Protein AF-A0A6J1WJ95-F1 (afdb_monomer_lite)

Radius of gyration: 49.56 Å; chains: 1; bounding box: 82×60×140 Å

Foldseek 3Di:
DVPDPDDDDPCVQVVVVVVVLQVQLLVVQQVVLVVVLVVVVPDDDPDDSPQRHPVNDDPVDPVVVVSSQVSLQPDWDQTPQGIWHDDRPDTFHKDWDWDQDPNDTFTAWIDGDNDTDDDPRHDHDDDDVDDDDPDDDDDDDDDAPDVVVLVVLLVVLVVQLVVLVVVLVVLVVCVVDPVSVVQPSVLSNLLSQLSNLQSVLSNLVNDDPVNDDPPDDPVVSVVSSVVSNVSSVCSNVVSVVVSVVVVVVVVVVVCVVPPDDPDPPVPVVVVVVVVVVPPPPDDDDD

Sequence (286 aa):
MESAGVPVSPYAPQTYDAVWAIALALSKAENLWRNLAMTDNNGTSHKRGWKLGLGHFDYDRKDMAEEFLNQLANLSFLGVSGPVSFNGADRIGTSAFYQIQGGRPKTVALYTHGRELRCKDCARPQWAGGIPAARRVLVLRVDSVWAPARLAVATLAAAGVALALAFLVFNLHYSKRRSIKLSSPRLNNMTLIGCVLVYTAVALLGVDNATLPSFVPFSAMCTGRVYILSAGFSLAFGSMFAKTYRVHRIFIRYVFTINVPCTVINLEAILSVLFIRRLPLERQFK

Secondary structure (DSSP, 8-state):
--SS-PPPPTTHHHHHHHHHHHHHHHHHHHHHHHHHHHHGGGS--TTSGGG-SGGG--TT-HHHHHHHHHHHHT-EEEETTEEEEEETTEE--EEEEEEEETTEEEEEEEEETTEEE--TTPPPP--TTSSPPSS------PPPPPHHHHHHHHHHHHHHHHHHHHHHHHHHHTTTSHHHHHT-HHHHHHHHHHHHHHHHHHHHHT--TTTS-TTS-HHHHHHHHHHHHHHHHHHHHHHHHHHHHHHHHHHHHHHTTS-----STHHHHHHHHHHHTT--------

Structure (mmCIF, N/CA/C/O backbone):
data_AF-A0A6J1WJ95-F1
#
_entry.id   AF-A0A6J1WJ95-F1
#
loop_
_atom_site.group_PDB
_atom_site.id
_atom_site.type_symbol
_atom_site.label_atom_id
_atom_site.label_alt_id
_atom_site.label_comp_id
_atom_site.label_asym_id
_atom_site.label_entity_id
_atom_site.label_seq_id
_atom_site.pdbx_PDB_ins_code
_atom_site.Cartn_x
_atom_site.Cartn_y
_atom_site.Cartn_z
_atom_site.occupancy
_atom_site.B_iso_or_equiv
_atom_site.auth_seq_id
_atom_site.auth_comp_id
_atom_site.auth_asym_id
_atom_site.auth_atom_id
_atom_site.pdbx_PDB_model_num
ATOM 1 N N . MET A 1 1 ? 24.976 -22.151 -48.210 1.00 49.59 1 MET A N 1
ATOM 2 C CA . MET A 1 1 ? 26.230 -22.149 -47.421 1.00 49.59 1 MET A CA 1
ATOM 3 C C . MET A 1 1 ? 26.268 -23.286 -46.383 1.00 49.59 1 MET A C 1
ATOM 5 O O . MET A 1 1 ? 27.003 -23.180 -45.418 1.00 49.59 1 MET A O 1
ATOM 9 N N . GLU A 1 2 ? 25.554 -24.403 -46.591 1.00 48.59 2 GLU A N 1
ATOM 10 C CA . GLU A 1 2 ? 25.614 -25.598 -45.715 1.00 48.59 2 GLU A CA 1
ATOM 11 C C . GLU A 1 2 ? 26.564 -26.696 -46.235 1.00 48.59 2 GLU A C 1
ATOM 13 O O . GLU A 1 2 ? 26.665 -27.761 -45.640 1.00 48.59 2 GLU A O 1
ATOM 18 N N . SER A 1 3 ? 27.279 -26.470 -47.344 1.00 51.97 3 SER A N 1
ATOM 19 C CA . SER A 1 3 ? 28.059 -27.522 -48.017 1.00 51.97 3 SER A CA 1
ATOM 20 C C . SER A 1 3 ? 29.517 -27.649 -47.561 1.00 51.97 3 SER A C 1
ATOM 22 O O . SER A 1 3 ? 30.279 -28.390 -48.174 1.00 51.97 3 SER A O 1
ATOM 24 N N . ALA A 1 4 ? 29.935 -26.942 -46.513 1.00 59.56 4 ALA A N 1
ATOM 25 C CA . ALA A 1 4 ? 31.254 -27.102 -45.911 1.00 59.56 4 ALA A CA 1
ATOM 26 C C . ALA A 1 4 ? 31.059 -27.154 -44.396 1.00 59.56 4 ALA A C 1
ATOM 28 O O . ALA A 1 4 ? 30.493 -26.220 -43.840 1.00 59.56 4 ALA A O 1
ATOM 29 N N . GLY A 1 5 ? 31.477 -28.243 -43.746 1.00 68.88 5 GLY A N 1
ATOM 30 C CA . GLY A 1 5 ? 31.251 -28.547 -42.322 1.00 68.88 5 GLY A CA 1
ATOM 31 C C . GLY A 1 5 ? 31.949 -27.620 -41.317 1.00 68.88 5 GLY A C 1
ATOM 32 O O . GLY A 1 5 ? 32.433 -28.083 -40.289 1.00 68.88 5 GLY A O 1
ATOM 33 N N . VAL A 1 6 ? 32.033 -26.324 -41.611 1.00 76.62 6 VAL A N 1
ATOM 34 C CA . VAL A 1 6 ? 32.540 -25.289 -40.714 1.00 76.62 6 VAL A CA 1
ATOM 35 C C . VAL A 1 6 ? 31.359 -24.730 -39.912 1.00 76.62 6 VAL A C 1
ATOM 37 O O . VAL A 1 6 ? 30.368 -24.309 -40.513 1.00 76.62 6 VAL A O 1
ATOM 40 N N . PRO A 1 7 ? 31.431 -24.701 -38.569 1.00 79.19 7 PRO A N 1
ATOM 41 C CA . PRO A 1 7 ? 30.375 -24.117 -37.755 1.00 79.19 7 PRO A CA 1
ATOM 42 C C . PRO A 1 7 ? 30.241 -22.620 -38.063 1.00 79.19 7 PRO A C 1
ATOM 44 O O . PRO A 1 7 ? 31.200 -21.855 -37.947 1.00 79.19 7 PRO A O 1
ATOM 47 N N . VAL A 1 8 ? 29.040 -22.194 -38.456 1.00 82.69 8 VAL A N 1
ATOM 48 C CA . VAL A 1 8 ? 28.749 -20.782 -38.726 1.00 82.69 8 VAL A CA 1
ATOM 49 C C . VAL A 1 8 ? 28.580 -20.047 -37.399 1.00 82.69 8 VAL A C 1
ATOM 51 O O . VAL A 1 8 ? 27.723 -20.389 -36.586 1.00 82.69 8 VAL A O 1
ATOM 54 N N . SER A 1 9 ? 29.402 -19.020 -37.182 1.00 89.25 9 SER A N 1
ATOM 55 C CA . SER A 1 9 ? 29.287 -18.150 -36.010 1.00 89.25 9 SER A CA 1
ATOM 56 C C . SER A 1 9 ? 27.978 -17.349 -36.058 1.00 89.25 9 SER A C 1
ATOM 58 O O . SER A 1 9 ? 27.653 -16.794 -37.112 1.00 89.25 9 SER A O 1
ATOM 60 N N . PRO A 1 10 ? 27.264 -17.181 -34.928 1.00 86.94 10 PRO A N 1
ATOM 61 C CA . PRO A 1 10 ? 26.082 -16.317 -34.860 1.00 86.94 10 PRO A CA 1
ATOM 62 C C . PRO A 1 10 ? 26.395 -14.840 -35.160 1.00 86.94 10 PRO A C 1
ATOM 64 O O . PRO A 1 10 ? 25.475 -14.060 -35.390 1.00 86.94 10 PRO A O 1
ATOM 67 N N . TYR A 1 11 ? 27.680 -14.464 -35.167 1.00 89.69 11 TYR A N 1
ATOM 68 C CA . TYR A 1 11 ? 28.160 -13.117 -35.474 1.00 89.69 11 TYR A CA 1
ATOM 69 C C . TYR A 1 11 ? 28.544 -12.911 -36.948 1.00 89.69 11 TYR A C 1
ATOM 71 O O . TYR A 1 11 ? 28.888 -11.797 -37.340 1.00 89.69 11 TYR A O 1
ATOM 79 N N . ALA A 1 12 ? 28.503 -13.963 -37.775 1.00 92.69 12 ALA A N 1
ATOM 80 C CA . ALA A 1 12 ? 28.916 -13.879 -39.175 1.00 92.69 12 ALA A CA 1
ATOM 81 C C . ALA A 1 12 ? 28.136 -12.815 -39.984 1.00 92.69 12 ALA A C 1
ATOM 83 O O . ALA A 1 12 ? 28.780 -12.050 -40.707 1.00 92.69 12 ALA A O 1
ATOM 84 N N . PRO A 1 13 ? 26.799 -12.675 -39.841 1.00 91.94 13 PRO A N 1
ATOM 85 C CA . PRO A 1 13 ? 26.049 -11.610 -40.513 1.00 91.94 13 PRO A CA 1
ATOM 86 C C . PRO A 1 13 ? 26.502 -10.199 -40.113 1.00 91.94 13 PRO A C 1
ATOM 88 O O . PRO A 1 13 ? 26.587 -9.309 -40.952 1.00 91.94 13 PRO A O 1
ATOM 91 N N . GLN A 1 14 ? 26.830 -9.988 -38.839 1.00 91.88 14 GLN A N 1
ATOM 92 C CA . GLN A 1 14 ? 27.271 -8.698 -38.313 1.00 91.88 14 GLN A CA 1
ATOM 93 C C . GLN A 1 14 ? 28.666 -8.345 -38.830 1.00 91.88 14 GLN A C 1
ATOM 95 O O . GLN A 1 14 ? 28.906 -7.192 -39.176 1.00 91.88 14 GLN A O 1
ATOM 100 N N . THR A 1 15 ? 29.570 -9.324 -38.922 1.00 93.56 15 THR A N 1
ATOM 101 C CA . THR A 1 15 ? 30.897 -9.126 -39.519 1.00 93.56 15 THR A CA 1
ATOM 102 C C . THR A 1 15 ? 30.793 -8.788 -41.004 1.00 93.56 15 THR A C 1
ATOM 104 O O . THR A 1 15 ? 31.472 -7.877 -41.470 1.00 93.56 15 THR A O 1
ATOM 107 N N . TYR A 1 16 ? 29.914 -9.475 -41.738 1.00 94.62 16 TYR A N 1
ATOM 108 C CA . TYR A 1 16 ? 29.662 -9.179 -43.147 1.00 94.62 16 TYR A CA 1
ATOM 109 C C . TYR A 1 16 ? 29.148 -7.745 -43.335 1.00 94.62 16 TYR A C 1
ATOM 111 O O . TYR A 1 16 ? 29.692 -6.982 -44.134 1.00 94.62 16 TYR A O 1
ATOM 119 N N . ASP A 1 17 ? 28.160 -7.346 -42.534 1.00 95.38 17 ASP A N 1
ATOM 120 C CA . ASP A 1 17 ? 27.602 -5.996 -42.575 1.00 95.38 17 ASP A CA 1
ATOM 121 C C . ASP A 1 17 ? 28.618 -4.927 -42.145 1.00 95.38 17 ASP A C 1
ATOM 123 O O . ASP A 1 17 ? 28.581 -3.814 -42.661 1.00 95.38 17 ASP A O 1
ATOM 127 N N . ALA A 1 18 ? 29.558 -5.245 -41.248 1.00 94.81 18 ALA A N 1
ATOM 128 C CA . ALA A 1 18 ? 30.620 -4.322 -40.850 1.00 94.81 18 ALA A CA 1
ATOM 129 C C . ALA A 1 18 ? 31.567 -3.995 -42.016 1.00 94.81 18 ALA A C 1
ATOM 131 O O . ALA A 1 18 ? 31.896 -2.829 -42.232 1.00 94.81 18 ALA A O 1
ATOM 132 N N . VAL A 1 19 ? 31.955 -4.997 -42.813 1.00 96.75 19 VAL A N 1
ATOM 133 C CA . VAL A 1 19 ? 32.780 -4.779 -44.014 1.00 96.75 19 VAL A CA 1
ATOM 134 C C . VAL A 1 19 ? 32.031 -3.918 -45.033 1.00 96.75 19 VAL A C 1
ATOM 136 O O . VAL A 1 19 ? 32.604 -2.983 -45.594 1.00 96.75 19 VAL A O 1
ATOM 139 N N . TRP A 1 20 ? 30.733 -4.170 -45.222 1.00 96.25 20 TRP A N 1
ATOM 140 C CA . TRP A 1 20 ? 29.885 -3.334 -46.074 1.00 96.25 20 TRP A CA 1
ATOM 141 C C . TRP A 1 20 ? 29.743 -1.906 -45.556 1.00 96.25 20 TRP A C 1
ATOM 143 O O . TRP A 1 20 ? 29.795 -0.967 -46.349 1.00 96.25 20 TRP A O 1
ATOM 153 N N . ALA A 1 21 ? 29.617 -1.718 -44.243 1.00 96.06 21 ALA A N 1
ATOM 154 C CA . ALA A 1 21 ? 29.543 -0.393 -43.646 1.00 96.06 21 ALA A CA 1
ATOM 155 C C . ALA A 1 21 ? 30.820 0.416 -43.915 1.00 96.06 21 ALA A C 1
ATOM 157 O O . ALA A 1 21 ? 30.734 1.572 -44.330 1.00 96.06 21 ALA A O 1
ATOM 158 N N . ILE A 1 22 ? 31.990 -0.215 -43.761 1.00 95.75 22 ILE A N 1
ATOM 159 C CA . ILE A 1 22 ? 33.288 0.390 -44.088 1.00 95.75 22 ILE A CA 1
ATOM 160 C C . ILE A 1 22 ? 33.336 0.767 -45.572 1.00 95.75 22 ILE A C 1
ATOM 162 O O . ILE A 1 22 ? 33.635 1.911 -45.907 1.00 95.75 22 ILE A O 1
ATOM 166 N N . ALA A 1 23 ? 32.994 -0.164 -46.467 1.00 97.00 23 ALA A N 1
ATOM 167 C CA . ALA A 1 23 ? 33.038 0.075 -47.908 1.00 97.00 23 ALA A CA 1
ATOM 168 C C . ALA A 1 23 ? 32.119 1.232 -48.341 1.00 97.00 23 ALA A C 1
ATOM 170 O O . ALA A 1 23 ? 32.528 2.099 -49.116 1.00 97.00 23 ALA A O 1
ATOM 171 N N . LEU A 1 24 ? 30.893 1.281 -47.811 1.00 96.62 24 LEU A N 1
ATOM 172 C CA . LEU A 1 24 ? 29.930 2.338 -48.113 1.00 96.62 24 LEU A CA 1
ATOM 173 C C . LEU A 1 24 ? 30.369 3.696 -47.554 1.00 96.62 24 LEU A C 1
ATOM 175 O O . LEU A 1 24 ? 30.233 4.703 -48.248 1.00 96.62 24 LEU A O 1
ATOM 179 N N . ALA A 1 25 ? 30.910 3.738 -46.334 1.00 95.62 25 ALA A N 1
ATOM 180 C CA . ALA A 1 25 ? 31.408 4.976 -45.737 1.00 95.62 25 ALA A CA 1
ATOM 181 C C . ALA A 1 25 ? 32.595 5.548 -46.527 1.00 95.62 25 ALA A C 1
ATOM 183 O O . ALA A 1 25 ? 32.590 6.729 -46.874 1.00 95.62 25 ALA A O 1
ATOM 184 N N . LEU A 1 26 ? 33.566 4.701 -46.888 1.00 94.62 26 LEU A N 1
ATOM 185 C CA . LEU A 1 26 ? 34.719 5.102 -47.698 1.00 94.62 26 LEU A CA 1
ATOM 186 C C . LEU A 1 26 ? 34.305 5.566 -49.098 1.00 94.62 26 LEU A C 1
ATOM 188 O O . LEU A 1 26 ? 34.794 6.585 -49.579 1.00 94.62 26 LEU A O 1
ATOM 192 N N . SER A 1 27 ? 33.367 4.862 -49.739 1.00 95.00 27 SER A N 1
ATOM 193 C CA . SER A 1 27 ? 32.848 5.251 -51.054 1.00 95.00 27 SER A CA 1
ATOM 194 C C . SER A 1 27 ? 32.159 6.619 -51.020 1.00 95.00 27 SER A C 1
ATOM 196 O O . SER A 1 27 ? 32.365 7.436 -51.919 1.00 95.00 27 SER A O 1
ATOM 198 N N . LYS A 1 28 ? 31.374 6.906 -49.973 1.00 94.19 28 LYS A N 1
ATOM 199 C CA . LYS A 1 28 ? 30.735 8.217 -49.805 1.00 94.19 28 LYS A CA 1
ATOM 200 C C . LYS A 1 28 ? 31.749 9.332 -49.550 1.00 94.19 28 LYS A C 1
ATOM 202 O O . LYS A 1 28 ? 31.621 10.387 -50.168 1.00 94.19 28 LYS A O 1
ATOM 207 N N . ALA A 1 29 ? 32.757 9.090 -48.709 1.00 92.25 29 ALA A N 1
ATOM 208 C CA . ALA A 1 29 ? 33.827 10.054 -48.447 1.00 92.25 29 ALA A CA 1
ATOM 209 C C . ALA A 1 29 ? 34.613 10.395 -49.728 1.00 92.25 29 ALA A C 1
ATOM 211 O O . ALA A 1 29 ? 34.791 11.566 -50.055 1.00 92.25 29 ALA A O 1
ATOM 212 N N . GLU A 1 30 ? 35.003 9.383 -50.510 1.00 90.69 30 GLU A N 1
ATOM 213 C CA . GLU A 1 30 ? 35.699 9.572 -51.790 1.00 90.69 30 GLU A CA 1
ATOM 214 C C . GLU A 1 30 ? 34.863 10.390 -52.782 1.00 90.69 30 GLU A C 1
ATOM 216 O O . GLU A 1 30 ? 35.366 11.322 -53.408 1.00 90.69 30 GLU A O 1
ATOM 221 N N . ASN A 1 31 ? 33.572 10.075 -52.911 1.00 89.88 31 ASN A N 1
ATOM 222 C CA . ASN A 1 31 ? 32.671 10.812 -53.795 1.00 89.88 31 ASN A CA 1
ATOM 223 C C . ASN A 1 31 ? 32.504 12.272 -53.352 1.00 89.88 31 ASN A C 1
ATOM 225 O O . ASN A 1 31 ? 32.490 13.169 -54.197 1.00 89.88 31 ASN A O 1
ATOM 229 N N . LEU A 1 32 ? 32.417 12.528 -52.043 1.00 89.19 32 LEU A N 1
ATOM 230 C CA . LEU A 1 32 ? 32.361 13.884 -51.501 1.00 89.19 32 LEU A CA 1
ATOM 231 C C . LEU A 1 32 ? 33.626 14.673 -51.859 1.00 89.19 32 LEU A C 1
ATOM 233 O O . LEU A 1 32 ? 33.535 15.782 -52.382 1.00 89.19 32 LEU A O 1
ATOM 237 N N . TRP A 1 33 ? 34.802 14.090 -51.631 1.00 87.25 33 TRP A N 1
ATOM 238 C CA . TRP A 1 33 ? 36.085 14.714 -51.946 1.00 87.25 33 TRP A CA 1
ATOM 239 C C . TRP A 1 33 ? 36.267 14.986 -53.439 1.00 87.25 33 TRP A C 1
ATOM 241 O O . TRP A 1 33 ? 36.718 16.071 -53.807 1.00 87.25 33 TRP A O 1
ATOM 251 N N . ARG A 1 34 ? 35.843 14.058 -54.304 1.00 83.62 34 ARG A N 1
ATOM 252 C CA . ARG A 1 34 ? 35.838 14.258 -55.762 1.00 83.62 34 ARG A CA 1
ATOM 253 C C . ARG A 1 34 ? 34.948 15.422 -56.184 1.00 83.62 34 ARG A C 1
ATOM 255 O O . ARG A 1 34 ? 35.352 16.222 -57.024 1.00 83.62 34 ARG A O 1
ATOM 262 N N . ASN A 1 35 ? 33.765 15.544 -55.588 1.00 82.31 35 ASN A N 1
ATOM 263 C CA . ASN A 1 35 ? 32.847 16.642 -55.887 1.00 82.31 35 ASN A CA 1
ATOM 264 C C . ASN A 1 35 ? 33.411 17.994 -55.426 1.00 82.31 35 ASN A C 1
ATOM 266 O O . ASN A 1 35 ? 33.349 18.964 -56.179 1.00 82.31 35 ASN A O 1
ATOM 270 N N . LEU A 1 36 ? 34.022 18.044 -54.237 1.00 78.62 36 LEU A N 1
ATOM 271 C CA . LEU A 1 36 ? 34.684 19.248 -53.720 1.00 78.62 36 LEU A CA 1
ATOM 272 C C . LEU A 1 36 ? 35.865 19.681 -54.601 1.00 78.62 36 LEU A C 1
ATOM 274 O O . LEU A 1 36 ? 36.026 20.871 -54.875 1.00 78.62 36 LEU A O 1
ATOM 278 N N . ALA A 1 37 ? 36.650 18.722 -55.099 1.00 70.19 37 ALA A N 1
ATOM 279 C CA . ALA A 1 37 ? 37.740 18.989 -56.033 1.00 70.19 37 ALA A CA 1
ATOM 280 C C . ALA A 1 37 ? 37.243 19.563 -57.374 1.00 70.19 37 ALA A C 1
ATOM 282 O O . ALA A 1 37 ? 37.927 20.388 -57.975 1.00 70.19 37 ALA A O 1
ATOM 283 N N . MET A 1 38 ? 36.045 19.181 -57.837 1.00 63.41 38 MET A N 1
ATOM 284 C CA . MET A 1 38 ? 35.455 19.737 -59.061 1.00 63.41 38 MET A CA 1
ATOM 285 C C . MET A 1 38 ? 34.944 21.176 -58.891 1.00 63.41 38 MET A C 1
ATOM 287 O O . MET A 1 38 ? 35.033 21.963 -59.833 1.00 63.41 38 MET A O 1
ATOM 291 N N . THR A 1 39 ? 34.443 21.552 -57.711 1.00 61.62 39 THR A N 1
ATOM 292 C CA . THR A 1 39 ? 33.934 22.912 -57.441 1.00 61.62 39 THR A CA 1
ATOM 293 C C . THR A 1 39 ? 35.024 23.976 -57.259 1.00 61.62 39 THR A C 1
ATOM 295 O O . THR A 1 39 ? 34.763 25.153 -57.497 1.00 61.62 39 THR A O 1
ATOM 298 N N . ASP A 1 40 ? 36.248 23.580 -56.894 1.00 58.22 40 ASP A N 1
ATOM 299 C CA . ASP A 1 40 ? 37.392 24.484 -56.644 1.00 58.22 40 ASP A CA 1
ATOM 300 C C . ASP A 1 40 ? 38.016 25.048 -57.947 1.00 58.22 40 ASP A C 1
ATOM 302 O O . ASP A 1 40 ? 38.811 25.985 -57.930 1.00 58.22 40 ASP A O 1
ATOM 306 N N . ASN A 1 41 ? 37.620 24.523 -59.115 1.00 54.66 41 ASN A N 1
ATOM 307 C CA . ASN A 1 41 ? 38.153 24.935 -60.421 1.00 54.66 41 ASN A CA 1
ATOM 308 C C . ASN A 1 41 ? 37.615 26.283 -60.947 1.00 54.66 41 ASN A C 1
ATOM 310 O O . ASN A 1 41 ? 38.133 26.780 -61.945 1.00 54.66 41 ASN A O 1
ATOM 314 N N . ASN A 1 42 ? 36.608 26.892 -60.304 1.00 55.19 42 ASN A N 1
ATOM 315 C CA . ASN A 1 42 ? 35.943 28.106 -60.807 1.00 55.19 42 ASN A CA 1
ATOM 316 C C . ASN A 1 42 ? 36.356 29.427 -60.126 1.00 55.19 42 ASN A C 1
ATOM 318 O O . ASN A 1 42 ? 35.774 30.468 -60.428 1.00 55.19 42 ASN A O 1
ATOM 322 N N . GLY A 1 43 ? 37.363 29.446 -59.247 1.00 50.50 43 GLY A N 1
ATOM 323 C CA . GLY A 1 43 ? 37.800 30.710 -58.648 1.00 50.50 43 GLY A CA 1
ATOM 324 C C . GLY A 1 43 ? 38.972 30.598 -57.682 1.00 50.50 43 GLY A C 1
ATOM 325 O O . GLY A 1 43 ? 38.794 30.280 -56.516 1.00 50.50 43 GLY A O 1
ATOM 326 N N . THR A 1 44 ? 40.164 30.941 -58.176 1.00 52.84 44 THR A N 1
ATOM 327 C CA . THR A 1 44 ? 41.283 31.538 -57.421 1.00 52.84 44 THR A CA 1
ATOM 328 C C . THR A 1 44 ? 41.527 31.027 -55.990 1.00 52.84 44 THR A C 1
ATOM 330 O O . THR A 1 44 ? 41.264 31.740 -55.024 1.00 52.84 44 THR A O 1
ATOM 333 N N . SER A 1 45 ? 42.159 29.860 -55.839 1.00 46.19 45 SER A N 1
ATOM 334 C CA . SER A 1 45 ? 43.221 29.653 -54.837 1.00 46.19 45 SER A CA 1
ATOM 335 C C . SER A 1 45 ? 43.924 28.312 -55.029 1.00 46.19 45 SER A C 1
ATOM 337 O O . SER A 1 45 ? 43.448 27.247 -54.650 1.00 46.19 45 SER A O 1
ATOM 339 N N . HIS A 1 46 ? 45.133 28.391 -55.578 1.00 49.28 46 HIS A N 1
ATOM 340 C CA . HIS A 1 46 ? 46.137 27.341 -55.512 1.00 49.28 46 HIS A CA 1
ATOM 341 C C . HIS A 1 46 ? 46.268 26.787 -54.075 1.00 49.28 46 HIS A C 1
ATOM 343 O O . HIS A 1 46 ? 46.570 27.530 -53.145 1.00 49.28 46 HIS A O 1
ATOM 349 N N . LYS A 1 47 ? 46.174 25.455 -53.956 1.00 46.03 47 LYS A N 1
ATOM 350 C CA . LYS A 1 47 ? 46.656 24.589 -52.859 1.00 46.03 47 LYS A CA 1
ATOM 351 C C . LYS A 1 47 ? 45.666 24.019 -51.813 1.00 46.03 47 LYS A C 1
ATOM 353 O O . LYS A 1 47 ? 46.128 23.680 -50.725 1.00 46.03 47 LYS A O 1
ATOM 358 N N . ARG A 1 48 ? 44.386 23.752 -52.113 1.00 50.00 48 ARG A N 1
ATOM 359 C CA . ARG A 1 48 ? 43.572 22.834 -51.263 1.00 50.00 48 ARG A CA 1
ATOM 360 C C . ARG A 1 48 ? 43.035 21.577 -51.955 1.00 50.00 48 ARG A C 1
ATOM 362 O O . ARG A 1 48 ? 43.067 20.530 -51.323 1.00 50.00 48 ARG A O 1
ATOM 369 N N . GLY A 1 49 ? 42.681 21.608 -53.240 1.00 48.56 49 GLY A N 1
ATOM 370 C CA . GLY A 1 49 ? 42.052 20.459 -53.925 1.00 48.56 49 GLY A CA 1
ATOM 371 C C . GLY A 1 49 ? 42.897 19.193 -54.190 1.00 48.56 49 GLY A C 1
ATOM 372 O O . GLY A 1 49 ? 42.355 18.186 -54.622 1.00 48.56 49 GLY A O 1
ATOM 373 N N . TRP A 1 50 ? 44.207 19.190 -53.929 1.00 50.78 50 TRP A N 1
ATOM 374 C CA . TRP A 1 50 ? 45.152 18.133 -54.354 1.00 50.78 50 TRP A CA 1
ATOM 375 C C . TRP A 1 50 ? 45.510 17.121 -53.251 1.00 50.78 50 TRP A C 1
ATOM 377 O O . TRP A 1 50 ? 46.376 16.275 -53.449 1.00 50.78 50 TRP A O 1
ATOM 387 N N . LYS A 1 51 ? 44.860 17.195 -52.081 1.00 60.69 51 LYS A N 1
ATOM 388 C CA . LYS A 1 51 ? 45.056 16.246 -50.965 1.00 60.69 51 LYS A CA 1
ATOM 389 C C . LYS A 1 51 ? 43.750 15.644 -50.428 1.00 60.69 51 LYS A C 1
ATOM 391 O O . LYS A 1 51 ? 43.719 15.133 -49.310 1.00 60.69 51 LYS A O 1
ATOM 396 N N . LEU A 1 52 ? 42.663 15.698 -51.196 1.00 68.31 52 LEU A N 1
ATOM 397 C CA . LEU A 1 52 ? 41.397 15.065 -50.824 1.00 68.31 52 LEU A CA 1
ATOM 398 C C . LEU A 1 52 ? 41.183 13.822 -51.695 1.00 68.31 52 LEU A C 1
ATOM 400 O O . LEU A 1 52 ? 41.124 13.921 -52.915 1.00 68.31 52 LEU A O 1
ATOM 404 N N . GLY A 1 53 ? 41.143 12.652 -51.061 1.00 77.56 53 GLY A N 1
ATOM 405 C CA . GLY A 1 53 ? 41.072 11.346 -51.718 1.00 77.56 53 GLY A CA 1
ATOM 406 C C . GLY A 1 53 ? 41.740 10.261 -50.874 1.00 77.56 53 GLY A C 1
ATOM 407 O O . GLY A 1 53 ? 42.714 10.540 -50.168 1.00 77.56 53 GLY A O 1
ATOM 408 N N . LEU A 1 54 ? 41.254 9.019 -50.961 1.00 85.44 54 LEU A N 1
ATOM 409 C CA . LEU A 1 54 ? 41.808 7.904 -50.174 1.00 85.44 54 LEU A CA 1
ATOM 410 C C . LEU A 1 54 ? 43.294 7.624 -50.463 1.00 85.44 54 LEU A C 1
ATOM 412 O O . LEU A 1 54 ? 44.002 7.121 -49.595 1.00 85.44 54 LEU A O 1
ATOM 416 N N . GLY A 1 55 ? 43.784 7.959 -51.661 1.00 85.44 55 GLY A N 1
ATOM 417 C CA . GLY A 1 55 ? 45.186 7.753 -52.051 1.00 85.44 55 GLY A CA 1
ATOM 418 C C . GLY A 1 55 ? 46.201 8.612 -51.284 1.00 85.44 55 GLY A C 1
ATOM 419 O O . GLY A 1 55 ? 47.394 8.331 -51.338 1.00 85.44 55 GLY A O 1
ATOM 420 N N . HIS A 1 56 ? 45.746 9.635 -50.554 1.00 84.94 56 HIS A N 1
ATOM 421 C CA . HIS A 1 56 ? 46.585 10.531 -49.748 1.00 84.94 56 HIS A CA 1
ATOM 422 C C . HIS A 1 56 ? 46.336 10.359 -48.241 1.00 84.94 56 HIS A C 1
ATOM 424 O O . HIS A 1 56 ? 46.320 11.339 -47.487 1.00 84.94 56 HIS A O 1
ATOM 430 N N . PHE A 1 57 ? 46.098 9.118 -47.811 1.00 86.94 57 PHE A N 1
ATOM 431 C CA . PHE A 1 57 ? 45.909 8.773 -46.407 1.00 86.94 57 PHE A CA 1
ATOM 432 C C . PHE A 1 57 ? 47.175 9.038 -45.573 1.00 86.94 57 PHE A C 1
ATOM 434 O O . PHE A 1 57 ? 48.283 8.717 -45.996 1.00 86.94 57 PHE A O 1
ATOM 441 N N . ASP A 1 58 ? 46.989 9.602 -44.380 1.00 87.50 58 ASP A N 1
ATOM 442 C CA . ASP A 1 58 ? 48.034 9.898 -43.398 1.00 87.50 58 ASP A CA 1
ATOM 443 C C . ASP A 1 58 ? 47.433 9.759 -41.986 1.00 87.50 58 ASP A C 1
ATOM 445 O O . ASP A 1 58 ? 46.259 10.081 -41.784 1.00 87.50 58 ASP A O 1
ATOM 449 N N . TYR A 1 59 ? 48.209 9.275 -41.014 1.00 89.25 59 TYR A N 1
ATOM 450 C CA . TYR A 1 59 ? 47.745 9.043 -39.641 1.00 89.25 59 TYR A CA 1
ATOM 451 C C . TYR A 1 59 ? 47.550 10.342 -38.846 1.00 89.25 59 TYR A C 1
ATOM 453 O O . TYR A 1 59 ? 46.719 10.378 -37.939 1.00 89.25 59 TYR A O 1
ATOM 461 N N . ASP A 1 60 ? 48.253 11.418 -39.209 1.00 90.31 60 ASP A N 1
ATOM 462 C CA . ASP A 1 60 ? 48.147 12.719 -38.526 1.00 90.31 60 ASP A CA 1
ATOM 463 C C . ASP A 1 60 ? 46.928 13.546 -38.983 1.00 90.31 60 ASP A C 1
ATOM 465 O O . ASP A 1 60 ? 46.597 14.595 -38.417 1.00 90.31 60 ASP A O 1
ATOM 469 N N . ARG A 1 61 ? 46.223 13.070 -40.013 1.00 87.44 61 ARG A N 1
ATOM 470 C CA . ARG A 1 61 ? 45.105 13.766 -40.650 1.00 87.44 61 ARG A CA 1
ATOM 471 C C . ARG A 1 61 ? 43.777 13.541 -39.930 1.00 87.44 61 ARG A C 1
ATOM 473 O O . ARG A 1 61 ? 42.980 12.663 -40.267 1.00 87.44 61 ARG A O 1
ATOM 480 N N . LYS A 1 62 ? 43.512 14.409 -38.951 1.00 90.56 62 LYS A N 1
ATOM 481 C CA . LYS A 1 62 ? 42.235 14.455 -38.214 1.00 90.56 62 LYS A CA 1
ATOM 482 C C . LYS A 1 62 ? 41.036 14.781 -39.106 1.00 90.56 62 LYS A C 1
ATOM 484 O O . LYS A 1 62 ? 39.948 14.282 -38.851 1.00 90.56 62 LYS A O 1
ATOM 489 N N . ASP A 1 63 ? 41.252 15.544 -40.173 1.00 88.19 63 ASP A N 1
ATOM 490 C CA . ASP A 1 63 ? 40.232 15.915 -41.156 1.00 88.19 63 ASP A CA 1
ATOM 491 C C . ASP A 1 63 ? 39.592 14.689 -41.831 1.00 88.19 63 ASP A C 1
ATOM 493 O O . ASP A 1 63 ? 38.372 14.622 -41.957 1.00 88.19 63 ASP A O 1
ATOM 497 N N . MET A 1 64 ? 40.387 13.680 -42.214 1.00 89.50 64 MET A N 1
ATOM 498 C CA . MET A 1 64 ? 39.830 12.440 -42.779 1.00 89.50 64 MET A CA 1
ATOM 499 C C . MET A 1 64 ? 39.097 11.613 -41.738 1.00 89.50 64 MET A C 1
ATOM 501 O O . MET A 1 64 ? 38.061 11.031 -42.044 1.00 89.50 64 MET A O 1
ATOM 505 N N . ALA A 1 65 ? 39.642 11.539 -40.523 1.00 91.38 65 ALA A N 1
ATOM 506 C CA . ALA A 1 65 ? 39.021 10.785 -39.446 1.00 91.38 65 ALA A CA 1
ATOM 507 C C . ALA A 1 65 ? 37.637 11.357 -39.106 1.00 91.38 65 ALA A C 1
ATOM 509 O O . ALA A 1 65 ? 36.672 10.601 -39.008 1.00 91.38 65 ALA A O 1
ATOM 510 N N . GLU A 1 66 ? 37.525 12.683 -38.992 1.00 92.25 66 GLU A N 1
ATOM 511 C CA . GLU A 1 66 ? 36.252 13.378 -38.774 1.00 92.25 66 GLU A CA 1
ATOM 512 C C . GLU A 1 66 ? 35.265 13.127 -39.919 1.00 92.25 66 GLU A C 1
ATOM 514 O O . GLU A 1 66 ? 34.100 12.819 -39.665 1.00 92.25 66 GLU A O 1
ATOM 519 N N . GLU A 1 67 ? 35.728 13.164 -41.170 1.00 91.44 67 GLU A N 1
ATOM 520 C CA . GLU A 1 67 ? 34.870 12.891 -42.323 1.00 91.44 67 GLU A CA 1
ATOM 521 C C . GLU A 1 67 ? 34.374 11.437 -42.347 1.00 91.44 67 GLU A C 1
ATOM 523 O O . GLU A 1 67 ? 33.182 11.192 -42.530 1.00 91.44 67 GLU A O 1
ATOM 528 N N . PHE A 1 68 ? 35.240 10.452 -42.089 1.00 92.56 68 PHE A N 1
ATOM 529 C CA . PHE A 1 68 ? 34.823 9.048 -42.003 1.00 92.56 68 PHE A CA 1
ATOM 530 C C . PHE A 1 68 ? 33.806 8.817 -40.884 1.00 92.56 68 PHE A C 1
ATOM 532 O O . PHE A 1 68 ? 32.827 8.094 -41.086 1.00 92.56 68 PHE A O 1
ATOM 539 N N . LEU A 1 69 ? 34.001 9.452 -39.725 1.00 93.75 69 LEU A N 1
ATOM 540 C CA . LEU A 1 69 ? 33.049 9.392 -38.618 1.00 93.75 69 LEU A CA 1
ATOM 541 C C . LEU A 1 69 ? 31.705 10.021 -39.001 1.00 93.75 69 LEU A C 1
ATOM 543 O O . LEU A 1 69 ? 30.663 9.440 -38.705 1.00 93.75 69 LEU A O 1
ATOM 547 N N . ASN A 1 70 ? 31.710 11.150 -39.710 1.00 94.12 70 ASN A N 1
ATOM 548 C CA . ASN A 1 70 ? 30.493 11.801 -40.195 1.00 94.12 70 ASN A CA 1
ATOM 549 C C . ASN A 1 70 ? 29.740 10.929 -41.221 1.00 94.12 70 ASN A C 1
ATOM 551 O O . ASN A 1 70 ? 28.517 10.774 -41.143 1.00 94.12 70 ASN A O 1
ATOM 555 N N . GLN A 1 71 ? 30.463 10.291 -42.150 1.00 94.94 71 GLN A N 1
ATOM 556 C CA . GLN A 1 71 ? 29.868 9.369 -43.122 1.00 94.94 71 GLN A CA 1
ATOM 557 C C . GLN A 1 71 ? 29.280 8.121 -42.456 1.00 94.94 71 GLN A C 1
ATOM 559 O O . GLN A 1 71 ? 28.202 7.677 -42.855 1.00 94.94 71 GLN A O 1
ATOM 564 N N . LEU A 1 72 ? 29.949 7.575 -41.434 1.00 94.38 72 LEU A N 1
ATOM 565 C CA . LEU A 1 72 ? 29.448 6.448 -40.642 1.00 94.38 72 LEU A CA 1
ATOM 566 C C . LEU A 1 72 ? 28.228 6.830 -39.796 1.00 94.38 72 LEU A C 1
ATOM 568 O O . LEU A 1 72 ? 27.266 6.066 -39.752 1.00 94.38 72 LEU A O 1
ATOM 572 N N . ALA A 1 73 ? 28.228 8.013 -39.175 1.00 94.56 73 ALA A N 1
ATOM 573 C CA . ALA A 1 73 ? 27.108 8.502 -38.372 1.00 94.56 73 ALA A CA 1
ATOM 574 C C . ALA A 1 73 ? 25.821 8.655 -39.202 1.00 94.56 73 ALA A C 1
ATOM 576 O O . ALA A 1 73 ? 24.735 8.320 -38.736 1.00 94.56 73 ALA A O 1
ATOM 577 N N . ASN A 1 74 ? 25.948 9.092 -40.459 1.00 94.12 74 ASN A N 1
ATOM 578 C CA . ASN A 1 74 ? 24.828 9.245 -41.393 1.00 94.12 74 ASN A CA 1
ATOM 579 C C . ASN A 1 74 ? 24.568 7.996 -42.254 1.00 94.12 74 ASN A C 1
ATOM 581 O O . ASN A 1 74 ? 23.772 8.028 -43.203 1.00 94.12 74 ASN A O 1
ATOM 585 N N . LEU A 1 75 ? 25.244 6.881 -41.970 1.00 94.25 75 LEU A N 1
ATOM 586 C CA . LEU A 1 75 ? 25.078 5.655 -42.730 1.00 94.25 75 LEU A CA 1
ATOM 587 C C . LEU A 1 75 ? 23.806 4.918 -42.292 1.00 94.25 75 LEU A C 1
ATOM 589 O O . LEU A 1 75 ? 23.639 4.548 -41.132 1.00 94.25 75 LEU A O 1
ATOM 593 N N . SER A 1 76 ? 22.930 4.645 -43.258 1.00 93.62 76 SER A N 1
ATOM 594 C CA . SER A 1 76 ? 21.817 3.713 -43.097 1.00 93.62 76 SER A CA 1
ATOM 595 C C . SER A 1 76 ? 21.702 2.827 -44.332 1.00 93.62 76 SER A C 1
ATOM 597 O O . SER A 1 76 ? 21.710 3.316 -45.463 1.00 93.62 76 SER A O 1
ATOM 599 N N . PHE A 1 77 ? 21.655 1.513 -44.125 1.00 94.19 77 PHE A N 1
ATOM 600 C CA . PHE A 1 77 ? 21.452 0.541 -45.199 1.00 94.19 77 PHE A CA 1
ATOM 601 C C . PHE A 1 77 ? 20.835 -0.752 -44.662 1.00 94.19 77 PHE A C 1
ATOM 603 O O . PHE A 1 77 ? 20.828 -1.003 -43.456 1.00 94.19 77 PHE A O 1
ATOM 610 N N . LEU A 1 78 ? 20.290 -1.572 -45.561 1.00 92.94 78 LEU A N 1
ATOM 611 C CA . LEU A 1 78 ? 19.766 -2.893 -45.226 1.00 92.94 78 LEU A CA 1
ATOM 612 C C . LEU A 1 78 ? 20.872 -3.938 -45.414 1.00 92.94 78 LEU A C 1
ATOM 614 O O . LEU A 1 78 ? 21.252 -4.232 -46.546 1.00 92.94 78 LEU A O 1
ATOM 618 N N . GLY A 1 79 ? 21.395 -4.461 -44.307 1.00 92.44 79 GLY A N 1
ATOM 619 C CA . GLY A 1 79 ? 22.375 -5.545 -44.288 1.00 92.44 79 GLY A CA 1
ATOM 620 C C . GLY A 1 79 ? 21.728 -6.924 -44.144 1.00 92.44 79 GLY A C 1
ATOM 621 O O . GLY A 1 79 ? 20.507 -7.062 -44.034 1.00 92.44 79 GLY A O 1
ATOM 622 N N . VAL A 1 80 ? 22.561 -7.962 -44.090 1.00 92.06 80 VAL A N 1
ATOM 623 C CA . VAL A 1 80 ? 22.133 -9.358 -43.894 1.00 92.06 80 VAL A CA 1
ATOM 624 C C . VAL A 1 80 ? 21.550 -9.563 -42.495 1.00 92.06 80 VAL A C 1
ATOM 626 O O . VAL A 1 80 ? 20.599 -10.321 -42.319 1.00 92.06 80 VAL A O 1
ATOM 629 N N . SER A 1 81 ? 22.074 -8.853 -41.492 1.00 89.06 81 SER A N 1
ATOM 630 C CA . SER A 1 81 ? 21.546 -8.876 -40.121 1.00 89.06 81 SER A CA 1
ATOM 631 C C . SER A 1 81 ? 20.353 -7.933 -39.897 1.00 89.06 81 SER A C 1
ATOM 633 O O . SER A 1 81 ? 19.887 -7.791 -38.766 1.00 89.06 81 SER A O 1
ATOM 635 N N . GLY A 1 82 ? 19.849 -7.291 -40.956 1.00 88.69 82 GLY A N 1
ATOM 636 C CA . GLY A 1 82 ? 18.753 -6.326 -40.913 1.00 88.69 82 GLY A CA 1
ATOM 637 C C . GLY A 1 82 ? 19.221 -4.883 -41.134 1.00 88.69 82 GLY A C 1
ATOM 638 O O . GLY A 1 82 ? 20.327 -4.659 -41.628 1.00 88.69 82 GLY A O 1
ATOM 639 N N . PRO A 1 83 ? 18.389 -3.879 -40.805 1.00 90.12 83 PRO A N 1
ATOM 640 C CA . PRO A 1 83 ? 18.776 -2.483 -40.958 1.00 90.12 83 PRO A CA 1
ATOM 641 C C . PRO A 1 83 ? 19.993 -2.167 -40.078 1.00 90.12 83 PRO A C 1
ATOM 643 O O . PRO A 1 83 ? 20.057 -2.542 -38.903 1.00 90.12 83 PRO A O 1
ATOM 646 N N . VAL A 1 84 ? 20.976 -1.499 -40.670 1.00 92.25 84 VAL A N 1
ATOM 647 C CA . VAL A 1 84 ? 22.208 -1.063 -40.018 1.00 92.25 84 VAL A CA 1
ATOM 648 C C . VAL A 1 84 ? 22.180 0.454 -39.943 1.00 92.25 84 VAL A C 1
ATOM 650 O O . VAL A 1 84 ? 22.077 1.128 -40.966 1.00 92.25 84 VAL A O 1
ATOM 653 N N . SER A 1 85 ? 22.273 0.977 -38.728 1.00 92.25 85 SER A N 1
ATOM 654 C CA . SER A 1 85 ? 22.477 2.392 -38.435 1.00 92.25 85 SER A CA 1
ATOM 655 C C . SER A 1 85 ? 23.220 2.535 -37.110 1.00 92.25 85 SER A C 1
ATOM 657 O O . SER A 1 85 ? 23.259 1.597 -36.302 1.00 92.25 85 SER A O 1
ATOM 659 N N . PHE A 1 86 ? 23.820 3.702 -36.893 1.00 92.38 86 PHE A N 1
ATOM 660 C CA . PHE A 1 86 ? 24.660 3.976 -35.733 1.00 92.38 86 PHE A CA 1
ATOM 661 C C . PHE A 1 86 ? 24.113 5.156 -34.929 1.00 92.38 86 PHE A C 1
ATOM 663 O O . PHE A 1 86 ? 23.555 6.099 -35.485 1.00 92.38 86 PHE A O 1
ATOM 670 N N . ASN A 1 87 ? 24.263 5.088 -33.610 1.00 90.69 87 ASN A N 1
ATOM 671 C CA . ASN A 1 87 ? 24.036 6.190 -32.686 1.00 90.69 87 ASN A CA 1
ATOM 672 C C . ASN A 1 87 ? 25.309 6.381 -31.856 1.00 90.69 87 ASN A C 1
ATOM 674 O O . ASN A 1 87 ? 25.590 5.603 -30.944 1.00 90.69 87 ASN A O 1
ATOM 678 N N . GLY A 1 88 ? 26.112 7.382 -32.217 1.00 89.31 88 GLY A N 1
ATOM 679 C CA . GLY A 1 88 ? 27.478 7.492 -31.711 1.00 89.31 88 GLY A CA 1
ATOM 680 C C . GLY A 1 88 ? 28.317 6.294 -32.162 1.00 89.31 88 GLY A C 1
ATOM 681 O O . GLY A 1 88 ? 28.377 5.996 -33.352 1.00 89.31 88 GLY A O 1
ATOM 682 N N . ALA A 1 89 ? 28.947 5.601 -31.215 1.00 87.56 89 ALA A N 1
ATOM 683 C CA . ALA A 1 89 ? 29.731 4.396 -31.493 1.00 87.56 89 ALA A CA 1
ATOM 684 C C . ALA A 1 89 ? 28.878 3.115 -31.588 1.00 87.56 89 ALA A C 1
ATOM 686 O O . ALA A 1 89 ? 29.359 2.091 -32.076 1.00 87.56 89 ALA A O 1
ATOM 687 N N . ASP A 1 90 ? 27.620 3.159 -31.140 1.00 90.62 90 ASP A N 1
ATOM 688 C CA . ASP A 1 90 ? 26.794 1.966 -30.984 1.00 90.62 90 ASP A CA 1
ATOM 689 C C . ASP A 1 90 ? 25.917 1.713 -32.205 1.00 90.62 90 ASP A C 1
ATOM 691 O O . ASP A 1 90 ? 25.254 2.607 -32.737 1.00 90.62 90 ASP A O 1
ATOM 695 N N . ARG A 1 91 ? 25.842 0.449 -32.622 1.00 89.69 91 ARG A N 1
ATOM 696 C CA . ARG A 1 91 ? 24.880 0.021 -33.635 1.00 89.69 91 ARG A CA 1
ATOM 697 C C . ARG A 1 91 ? 23.478 -0.043 -33.030 1.00 89.69 91 ARG A C 1
ATOM 699 O O . ARG A 1 91 ? 23.245 -0.747 -32.047 1.00 89.69 91 ARG A O 1
ATOM 706 N N . ILE A 1 92 ? 22.510 0.585 -33.691 1.00 89.12 92 ILE A N 1
ATOM 707 C CA . ILE A 1 92 ? 21.092 0.407 -33.376 1.00 89.12 92 ILE A CA 1
ATOM 708 C C . ILE A 1 92 ? 20.659 -0.964 -33.913 1.00 89.12 92 ILE A C 1
ATOM 710 O O . ILE A 1 92 ? 20.530 -1.172 -35.119 1.00 89.12 92 ILE A O 1
ATOM 714 N N . GLY A 1 93 ? 20.470 -1.920 -33.005 1.00 86.12 93 GLY A N 1
ATOM 715 C CA . GLY A 1 93 ? 20.033 -3.280 -33.315 1.00 86.12 93 GLY A CA 1
ATOM 716 C C . GLY A 1 93 ? 18.576 -3.554 -32.943 1.00 86.12 93 GLY A C 1
ATOM 717 O O . GLY A 1 93 ? 17.903 -2.751 -32.297 1.00 86.12 93 GLY A O 1
ATOM 718 N N . THR A 1 94 ? 18.099 -4.736 -33.331 1.00 86.88 94 THR A N 1
ATOM 719 C CA . THR A 1 94 ? 16.831 -5.283 -32.834 1.00 86.88 94 THR A CA 1
ATOM 720 C C . THR A 1 94 ? 17.103 -6.149 -31.609 1.00 86.88 94 THR A C 1
ATOM 722 O O . THR A 1 94 ? 17.900 -7.083 -31.674 1.00 86.88 94 THR A O 1
ATOM 725 N N . SER A 1 95 ? 16.435 -5.861 -30.496 1.00 89.56 95 SER A N 1
ATOM 726 C CA . SER A 1 95 ? 16.479 -6.674 -29.282 1.00 89.56 95 SER A CA 1
ATOM 727 C C . SER A 1 95 ? 15.383 -7.736 -29.321 1.00 89.56 95 SER A C 1
ATOM 729 O O . SER A 1 95 ? 14.224 -7.426 -29.597 1.00 89.56 95 SER A O 1
ATOM 731 N N . ALA A 1 96 ? 15.744 -8.983 -29.024 1.00 89.75 96 ALA A N 1
ATOM 732 C CA . ALA A 1 96 ? 14.805 -10.094 -28.922 1.00 89.75 96 ALA A CA 1
ATOM 733 C C . ALA A 1 96 ? 14.623 -10.509 -27.461 1.00 89.75 96 ALA A C 1
ATOM 735 O O . ALA A 1 96 ? 15.597 -10.737 -26.744 1.00 89.75 96 ALA A O 1
ATOM 736 N N . PHE A 1 97 ? 13.368 -10.630 -27.036 1.00 92.25 97 PHE A N 1
ATOM 737 C C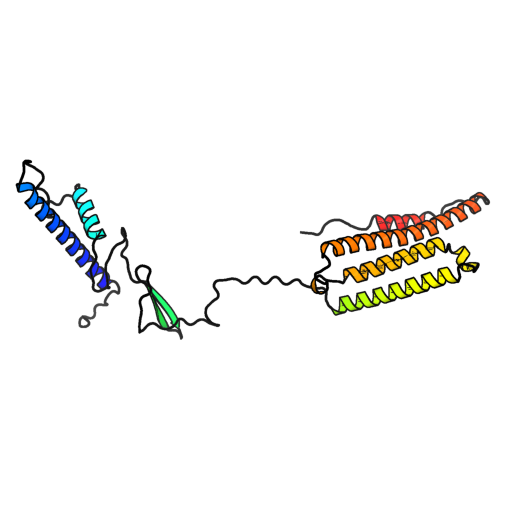A . PHE A 1 97 ? 13.007 -11.103 -25.707 1.00 92.25 97 PHE A CA 1
ATOM 738 C C . PHE A 1 97 ? 12.568 -12.558 -25.779 1.00 92.25 97 PHE A C 1
ATOM 740 O O . PHE A 1 97 ? 11.711 -12.917 -26.590 1.00 92.25 97 PHE A O 1
ATOM 747 N N . TYR A 1 98 ? 13.121 -13.379 -24.891 1.00 93.06 98 TYR A N 1
ATOM 748 C CA . TYR A 1 98 ? 12.813 -14.799 -24.795 1.00 93.06 98 TYR A CA 1
ATOM 749 C C . TYR A 1 98 ? 12.158 -15.112 -23.458 1.00 93.06 98 TYR A C 1
ATOM 751 O O . TYR A 1 98 ? 12.556 -14.593 -22.416 1.00 93.06 98 TYR A O 1
ATOM 759 N N . GLN A 1 99 ? 11.182 -16.011 -23.488 1.00 92.94 99 GLN A N 1
ATOM 760 C CA . GLN A 1 99 ? 10.591 -16.594 -22.298 1.00 92.94 99 GLN A CA 1
ATOM 761 C C . GLN A 1 99 ? 10.666 -18.116 -22.381 1.00 92.94 99 GLN A C 1
ATOM 763 O O . GLN A 1 99 ? 10.321 -18.714 -23.399 1.00 92.94 99 GLN A O 1
ATOM 768 N N . ILE A 1 100 ? 11.096 -18.753 -21.294 1.00 92.69 100 ILE A N 1
ATOM 769 C CA . ILE A 1 100 ? 11.074 -20.211 -21.186 1.00 92.69 100 ILE A CA 1
ATOM 770 C C . ILE A 1 100 ? 9.627 -20.642 -20.930 1.00 92.69 100 ILE A C 1
ATOM 772 O O . ILE A 1 100 ? 9.058 -20.336 -19.886 1.00 92.69 100 ILE A O 1
ATOM 776 N N . GLN A 1 101 ? 9.030 -21.353 -21.885 1.00 91.62 101 GLN A N 1
ATOM 777 C CA . GLN A 1 101 ? 7.668 -21.883 -21.795 1.00 91.62 101 GLN A CA 1
ATOM 778 C C . GLN A 1 101 ? 7.699 -23.386 -22.078 1.00 91.62 101 GLN A C 1
ATOM 780 O O . GLN A 1 101 ? 8.123 -23.806 -23.156 1.00 91.62 101 GLN A O 1
ATOM 785 N N . GLY A 1 102 ? 7.269 -24.210 -21.117 1.00 88.88 102 GLY A N 1
ATOM 786 C CA . GLY A 1 102 ? 7.315 -25.673 -21.258 1.00 88.88 102 GLY A CA 1
ATOM 787 C C . GLY A 1 102 ? 8.736 -26.219 -21.453 1.00 88.88 102 GLY A C 1
ATOM 788 O O . GLY A 1 102 ? 8.943 -27.128 -22.250 1.00 88.88 102 GLY A O 1
ATOM 789 N N . GLY A 1 103 ? 9.728 -25.607 -20.794 1.00 91.38 103 GLY A N 1
ATOM 790 C CA . GLY A 1 103 ? 11.136 -26.017 -20.868 1.00 91.38 103 GLY A CA 1
ATOM 791 C C . GLY A 1 103 ? 11.879 -25.600 -22.142 1.00 91.38 103 GLY A C 1
ATOM 792 O O . GLY A 1 103 ? 13.054 -25.925 -22.279 1.00 91.38 103 GLY A O 1
ATOM 793 N N . ARG A 1 104 ? 11.240 -24.868 -23.066 1.00 93.69 104 ARG A N 1
ATOM 794 C CA . ARG A 1 104 ? 11.881 -24.366 -24.292 1.00 93.69 104 ARG A CA 1
ATOM 795 C C . ARG A 1 104 ? 11.877 -22.835 -24.341 1.00 93.69 104 ARG A C 1
ATOM 797 O O . ARG A 1 104 ? 10.863 -22.235 -23.973 1.00 93.69 104 ARG A O 1
ATOM 804 N N . PRO A 1 105 ? 12.965 -22.191 -24.800 1.00 92.94 105 PRO A N 1
ATOM 805 C CA . PRO A 1 105 ? 12.973 -20.753 -25.033 1.00 92.94 105 PRO A CA 1
ATOM 806 C C . PRO A 1 105 ? 12.072 -20.427 -26.228 1.00 92.94 105 PRO A C 1
ATOM 808 O O . PRO A 1 105 ? 12.233 -20.987 -27.310 1.00 92.94 105 PRO A O 1
ATOM 811 N N . LYS A 1 106 ? 11.114 -19.524 -26.031 1.00 93.19 106 LYS A N 1
ATOM 812 C CA . LYS A 1 106 ? 10.274 -18.974 -27.097 1.00 93.19 106 LYS A CA 1
ATOM 813 C C . LYS A 1 106 ? 10.455 -17.467 -27.155 1.00 93.19 106 LYS A C 1
ATOM 815 O O . LYS A 1 106 ? 10.442 -16.808 -26.117 1.00 93.19 106 LYS A O 1
ATOM 820 N N . THR A 1 107 ? 10.608 -16.921 -28.354 1.00 93.12 107 THR A N 1
ATOM 821 C CA . THR A 1 107 ? 10.644 -15.471 -28.560 1.00 93.12 107 THR A CA 1
ATOM 822 C C . THR A 1 107 ? 9.261 -14.896 -28.284 1.00 93.12 107 THR A C 1
ATOM 824 O O . THR A 1 107 ? 8.274 -15.389 -28.828 1.00 93.12 107 THR A O 1
ATOM 827 N N . VAL A 1 108 ? 9.179 -13.875 -27.434 1.00 92.88 108 VAL A N 1
ATOM 828 C CA . VAL A 1 108 ? 7.910 -13.234 -27.051 1.00 92.88 108 VAL A CA 1
ATOM 829 C C . VAL A 1 108 ? 7.737 -11.849 -27.658 1.00 92.88 108 VAL A C 1
ATOM 831 O O . VAL A 1 108 ? 6.614 -11.456 -27.951 1.00 92.88 108 VAL A O 1
ATOM 834 N N . ALA A 1 109 ? 8.832 -11.122 -27.877 1.00 91.56 109 ALA A N 1
ATOM 835 C CA . ALA A 1 109 ? 8.793 -9.783 -28.446 1.00 91.56 109 ALA A CA 1
ATOM 836 C C . ALA A 1 109 ? 10.101 -9.450 -29.166 1.00 91.56 109 ALA A C 1
ATOM 838 O O . ALA A 1 109 ? 11.180 -9.900 -28.769 1.00 91.56 109 ALA A O 1
ATOM 839 N N . LEU A 1 110 ? 9.987 -8.623 -30.201 1.00 91.31 110 LEU A N 1
ATOM 840 C CA . LEU A 1 110 ? 11.101 -7.993 -30.896 1.00 91.31 110 LEU A CA 1
ATOM 841 C C . LEU A 1 110 ? 10.950 -6.479 -30.755 1.00 91.31 110 LEU A C 1
ATOM 843 O O . LEU A 1 110 ? 9.856 -5.941 -30.927 1.00 91.31 110 LEU A O 1
ATOM 847 N N . TYR A 1 111 ? 12.038 -5.786 -30.451 1.00 89.31 111 TYR A N 1
ATOM 848 C CA . TYR A 1 111 ? 12.028 -4.348 -30.217 1.00 89.31 111 TYR A CA 1
ATOM 849 C C . TYR A 1 111 ? 13.144 -3.677 -31.005 1.00 89.31 111 TYR A C 1
ATOM 851 O O . TYR A 1 111 ? 14.298 -4.094 -30.923 1.00 89.31 111 TYR A O 1
ATOM 859 N N . THR A 1 112 ? 12.813 -2.638 -31.766 1.00 86.62 112 THR A N 1
ATOM 860 C CA . THR A 1 112 ? 13.794 -1.854 -32.520 1.00 86.62 112 THR A CA 1
ATOM 861 C C . THR A 1 112 ? 13.496 -0.370 -32.386 1.00 86.62 112 THR A C 1
ATOM 863 O O . THR A 1 112 ? 12.345 0.047 -32.481 1.00 86.62 112 THR A O 1
ATOM 866 N N . HIS A 1 113 ? 14.533 0.432 -32.149 1.00 81.94 113 HIS A N 1
ATOM 867 C CA . HIS A 1 113 ? 14.478 1.895 -32.219 1.00 81.94 113 HIS A CA 1
ATOM 868 C C . HIS A 1 113 ? 13.237 2.541 -31.558 1.00 81.94 113 HIS A C 1
ATOM 870 O O . HIS A 1 113 ? 12.524 3.341 -32.164 1.00 81.94 113 HIS A O 1
ATOM 876 N N . GLY A 1 114 ? 12.933 2.158 -30.314 1.00 77.06 114 GLY A N 1
ATOM 877 C CA . GLY A 1 114 ? 11.806 2.744 -29.581 1.00 77.06 114 GLY A CA 1
ATOM 878 C C . GLY A 1 114 ? 10.431 2.128 -29.881 1.00 77.06 114 GLY A C 1
ATOM 879 O O . GLY A 1 114 ? 9.432 2.593 -29.336 1.00 77.06 114 GLY A O 1
ATOM 880 N N . ARG A 1 115 ? 10.344 1.130 -30.771 1.00 83.25 115 ARG A N 1
ATOM 881 C CA . ARG A 1 115 ? 9.083 0.551 -31.256 1.00 83.25 115 ARG A CA 1
ATOM 882 C C . ARG A 1 115 ? 9.093 -0.975 -31.202 1.00 83.25 115 ARG A C 1
ATOM 884 O O . ARG A 1 115 ? 10.090 -1.631 -31.501 1.00 83.25 115 ARG A O 1
ATOM 891 N N . GLU A 1 116 ? 7.942 -1.543 -30.859 1.00 83.56 116 GLU A N 1
ATOM 892 C CA . GLU A 1 116 ? 7.717 -2.985 -30.921 1.00 83.56 116 GLU A CA 1
ATOM 893 C C . GLU A 1 116 ? 7.513 -3.433 -32.375 1.00 83.56 116 GLU A C 1
ATOM 895 O O . GLU A 1 116 ? 6.711 -2.866 -33.123 1.00 83.56 116 GLU A O 1
ATOM 900 N N . LEU A 1 117 ? 8.248 -4.467 -32.777 1.00 83.75 117 LEU A N 1
ATOM 901 C CA . LEU A 1 117 ? 8.115 -5.106 -34.079 1.00 83.75 117 LEU A CA 1
ATOM 902 C C . LEU A 1 117 ? 7.030 -6.179 -34.017 1.00 83.75 117 LEU A C 1
ATOM 904 O O . LEU A 1 117 ? 7.061 -7.080 -33.178 1.00 83.75 117 LEU A O 1
ATOM 908 N N . ARG A 1 118 ? 6.098 -6.130 -34.972 1.00 82.56 118 ARG A N 1
ATOM 909 C CA . ARG A 1 118 ? 5.098 -7.187 -35.137 1.00 82.56 118 ARG A CA 1
ATOM 910 C C . ARG A 1 118 ? 5.764 -8.457 -35.652 1.00 82.56 118 ARG A C 1
ATOM 912 O O . ARG A 1 118 ? 6.208 -8.520 -36.793 1.00 82.56 118 ARG A O 1
ATOM 919 N N . CYS A 1 119 ? 5.775 -9.475 -34.808 1.00 82.56 119 CYS A N 1
ATOM 920 C CA . CYS A 1 119 ? 6.364 -10.776 -35.078 1.00 82.56 119 CYS A CA 1
ATOM 921 C C . CYS A 1 119 ? 5.253 -11.831 -35.119 1.00 82.56 119 CYS A C 1
ATOM 923 O O . CYS A 1 119 ? 4.532 -12.009 -34.138 1.00 82.56 119 CYS A O 1
ATOM 925 N N . LYS A 1 120 ? 5.083 -12.505 -36.265 1.00 83.75 120 LYS A N 1
ATOM 926 C CA . LYS A 1 120 ? 4.035 -13.529 -36.450 1.00 83.75 120 LYS A CA 1
ATOM 927 C C . LYS A 1 120 ? 4.335 -14.816 -35.680 1.00 83.75 120 LYS A C 1
ATOM 929 O O . LYS A 1 120 ? 3.411 -15.438 -35.171 1.00 83.75 120 LYS A O 1
ATOM 934 N N . ASP A 1 121 ? 5.615 -15.150 -35.547 1.00 86.38 121 ASP A N 1
ATOM 935 C CA . ASP A 1 121 ? 6.083 -16.374 -34.885 1.00 86.38 121 ASP A CA 1
ATOM 936 C C . ASP A 1 121 ? 6.334 -16.187 -33.380 1.00 86.38 121 ASP A C 1
ATOM 938 O O . ASP A 1 121 ? 6.797 -17.100 -32.696 1.00 86.38 121 ASP A O 1
ATOM 942 N N . CYS A 1 122 ? 6.039 -15.001 -32.842 1.00 90.12 122 CYS A N 1
ATOM 943 C CA . CYS A 1 122 ? 6.267 -14.707 -31.436 1.00 90.12 122 CYS A CA 1
ATOM 944 C C . CYS A 1 122 ? 5.159 -15.302 -30.564 1.00 90.12 122 CYS A C 1
ATOM 946 O O . CYS A 1 122 ? 3.961 -15.140 -30.811 1.00 90.12 122 CYS A O 1
ATOM 948 N N . ALA A 1 123 ? 5.573 -15.999 -29.510 1.00 90.75 123 ALA A N 1
ATOM 949 C CA . ALA A 1 123 ? 4.667 -16.585 -28.541 1.00 90.75 123 ALA A CA 1
ATOM 950 C C . ALA A 1 123 ? 4.116 -15.507 -27.602 1.00 90.75 123 ALA A C 1
ATOM 952 O O . ALA A 1 123 ? 4.817 -14.577 -27.208 1.00 90.75 123 ALA A O 1
ATOM 953 N N . ARG A 1 124 ? 2.861 -15.661 -27.169 1.00 88.31 124 ARG A N 1
ATOM 954 C CA . ARG A 1 124 ? 2.310 -14.789 -26.125 1.00 88.31 124 ARG A CA 1
ATOM 955 C C . ARG A 1 124 ? 3.030 -15.056 -24.796 1.00 88.31 124 ARG A C 1
ATOM 957 O O . ARG A 1 124 ? 3.201 -16.231 -24.454 1.00 88.31 124 ARG A O 1
ATOM 964 N N . PRO A 1 125 ? 3.425 -14.018 -24.040 1.00 88.88 125 PRO A N 1
ATOM 965 C CA . PRO A 1 125 ? 4.055 -14.202 -22.740 1.00 88.88 125 PRO A CA 1
ATOM 966 C C . PRO A 1 125 ? 3.078 -14.847 -21.747 1.00 88.88 125 PRO A C 1
ATOM 968 O O . PRO A 1 125 ? 1.905 -14.476 -21.684 1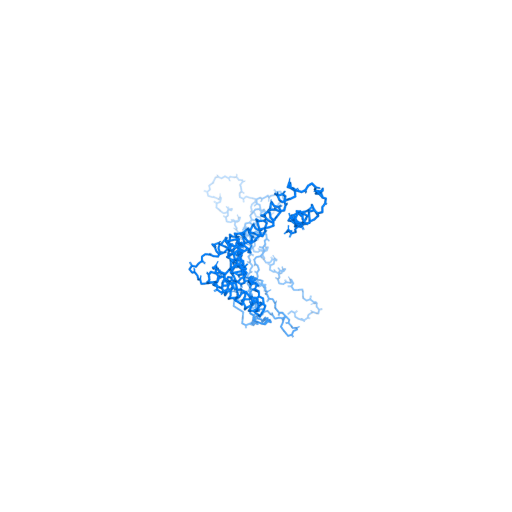.00 88.88 125 PRO A O 1
ATOM 971 N N . GLN A 1 126 ? 3.560 -15.819 -20.973 1.00 89.00 126 GLN A N 1
ATOM 972 C CA . GLN A 1 126 ? 2.777 -16.583 -19.999 1.00 89.00 126 GLN A CA 1
ATOM 973 C C . GLN A 1 126 ? 3.366 -16.419 -18.603 1.00 89.00 126 GLN A C 1
ATOM 975 O O . GLN A 1 126 ? 4.568 -16.551 -18.410 1.00 89.00 126 GLN A O 1
ATOM 980 N N . TRP A 1 127 ? 2.522 -16.161 -17.614 1.00 87.31 127 TRP A N 1
ATOM 981 C CA . TRP A 1 127 ? 2.946 -15.929 -16.237 1.00 87.31 127 TRP A CA 1
ATOM 982 C C . TRP A 1 127 ? 2.132 -16.814 -15.297 1.00 87.31 127 TRP A C 1
ATOM 984 O O . TRP A 1 127 ? 0.944 -17.047 -15.537 1.00 87.31 127 TRP A O 1
ATOM 994 N N . ALA A 1 128 ? 2.755 -17.297 -14.221 1.00 80.50 128 ALA A N 1
ATOM 995 C CA . ALA A 1 128 ? 2.048 -18.043 -13.187 1.00 80.50 128 ALA A CA 1
ATOM 996 C C . ALA A 1 128 ? 1.083 -17.097 -12.451 1.00 80.50 128 ALA A C 1
ATOM 998 O O . ALA A 1 128 ? 1.521 -16.185 -11.756 1.00 80.50 128 ALA A O 1
ATOM 999 N N . GLY A 1 129 ? -0.226 -17.292 -12.636 1.00 81.75 129 GLY A N 1
ATOM 1000 C CA . GLY A 1 129 ? -1.259 -16.450 -12.018 1.00 81.75 129 GLY A CA 1
ATOM 1001 C C . GLY A 1 129 ? -1.622 -15.173 -12.789 1.00 81.75 129 GLY A C 1
ATOM 1002 O O . GLY A 1 129 ? -2.305 -14.315 -12.237 1.00 81.75 129 GLY A O 1
ATOM 1003 N N . GLY A 1 130 ? -1.214 -15.048 -14.057 1.00 80.81 130 GLY A N 1
ATOM 1004 C CA . GLY A 1 130 ? -1.489 -13.864 -14.880 1.00 80.81 130 GLY A CA 1
ATOM 1005 C C . GLY A 1 130 ? -0.382 -12.810 -14.812 1.00 80.81 130 GLY A C 1
ATOM 1006 O O . GLY A 1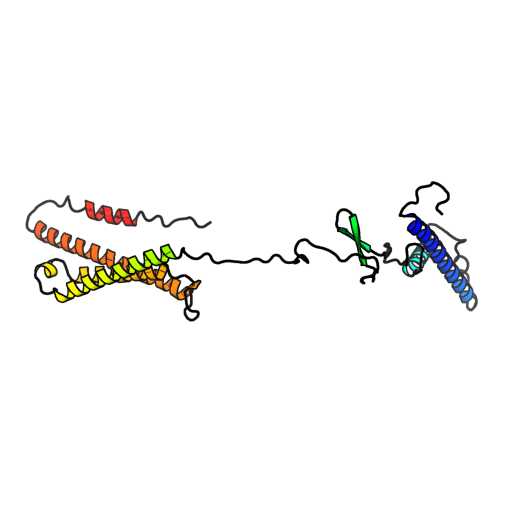 130 ? 0.668 -13.027 -14.213 1.00 80.81 130 GLY A O 1
ATOM 1007 N N . ILE A 1 131 ? -0.583 -11.685 -15.502 1.00 79.94 131 ILE A N 1
ATOM 1008 C CA . ILE A 1 131 ? 0.443 -10.644 -15.674 1.00 79.94 131 ILE A CA 1
ATOM 1009 C C . ILE A 1 131 ? 0.901 -10.152 -14.289 1.00 79.94 131 ILE A C 1
ATOM 1011 O O . ILE A 1 131 ? 0.054 -9.714 -13.505 1.00 79.94 131 ILE A O 1
ATOM 1015 N N . PRO A 1 132 ? 2.207 -10.210 -13.967 1.00 77.69 132 PRO A N 1
ATOM 1016 C CA . PRO A 1 132 ? 2.690 -9.811 -12.656 1.00 77.69 132 PRO A CA 1
ATOM 1017 C C . PRO A 1 132 ? 2.396 -8.328 -12.433 1.00 77.69 132 PRO A C 1
ATOM 1019 O O . PRO A 1 132 ? 2.786 -7.470 -13.227 1.00 77.69 132 PRO A O 1
ATOM 1022 N N . ALA A 1 133 ? 1.707 -8.014 -11.337 1.00 69.88 133 ALA A N 1
ATOM 1023 C CA . ALA A 1 133 ? 1.494 -6.634 -10.939 1.00 69.88 133 ALA A CA 1
ATOM 1024 C C . ALA A 1 133 ? 2.842 -6.023 -10.534 1.00 69.88 133 ALA A C 1
ATOM 1026 O O . ALA A 1 133 ? 3.455 -6.441 -9.552 1.00 69.88 133 ALA A O 1
ATOM 1027 N N . ALA A 1 134 ? 3.292 -4.994 -11.255 1.00 68.62 134 ALA A N 1
ATOM 1028 C CA . ALA A 1 134 ? 4.528 -4.257 -10.970 1.00 68.62 134 ALA A CA 1
ATOM 1029 C C . ALA A 1 134 ? 4.427 -3.362 -9.712 1.00 68.62 134 ALA A C 1
ATOM 1031 O O . ALA A 1 134 ? 5.065 -2.316 -9.619 1.00 68.62 134 ALA A O 1
ATOM 1032 N N . ARG A 1 135 ? 3.586 -3.734 -8.740 1.00 77.00 135 ARG A N 1
ATOM 1033 C CA . ARG A 1 135 ? 3.322 -2.952 -7.535 1.00 77.00 135 ARG A CA 1
ATOM 1034 C C . ARG A 1 135 ? 3.166 -3.866 -6.329 1.00 77.00 135 ARG A C 1
ATOM 1036 O O . ARG A 1 135 ? 2.331 -4.764 -6.318 1.00 77.00 135 ARG A O 1
ATOM 1043 N N . ARG A 1 136 ? 3.926 -3.576 -5.271 1.00 70.50 136 ARG A N 1
ATOM 1044 C CA . ARG A 1 136 ? 3.673 -4.144 -3.942 1.00 70.50 136 ARG A CA 1
ATOM 1045 C C . ARG A 1 136 ? 2.436 -3.459 -3.362 1.00 70.50 136 ARG A C 1
ATOM 1047 O O . ARG A 1 136 ? 2.418 -2.235 -3.237 1.00 70.50 136 ARG A O 1
ATOM 1054 N N . VAL A 1 137 ? 1.406 -4.230 -3.030 1.00 77.31 137 VAL A N 1
ATOM 1055 C CA . VAL A 1 137 ? 0.220 -3.714 -2.336 1.00 77.31 137 VAL A CA 1
ATOM 1056 C C . VAL A 1 137 ? 0.460 -3.858 -0.834 1.00 77.31 137 VAL A C 1
ATOM 1058 O O . VAL A 1 137 ? 0.501 -4.972 -0.319 1.00 77.31 137 VAL A O 1
ATOM 1061 N N . LEU A 1 138 ? 0.654 -2.738 -0.134 1.00 77.38 138 LEU A N 1
ATOM 1062 C CA . LEU A 1 138 ? 0.724 -2.711 1.327 1.00 77.38 138 LEU A CA 1
ATOM 1063 C C . LEU A 1 138 ? -0.698 -2.588 1.882 1.00 77.38 138 LEU A C 1
ATOM 1065 O O . LEU A 1 138 ? -1.328 -1.543 1.740 1.00 77.38 138 LEU A O 1
ATOM 1069 N N . VAL A 1 139 ? -1.202 -3.652 2.505 1.00 79.94 139 VAL A N 1
ATOM 1070 C CA . VAL A 1 139 ? -2.511 -3.648 3.169 1.00 79.94 139 VAL A CA 1
ATOM 1071 C C . VAL A 1 139 ? -2.290 -3.506 4.671 1.00 79.94 139 VAL A C 1
ATOM 1073 O O . VAL A 1 139 ? -1.903 -4.461 5.340 1.00 79.94 139 VAL A O 1
ATOM 1076 N N . LEU A 1 140 ? -2.529 -2.308 5.203 1.00 76.06 140 LEU A N 1
ATOM 1077 C CA . LEU A 1 140 ? -2.545 -2.057 6.644 1.00 76.06 140 LEU A CA 1
ATOM 1078 C C . LEU A 1 140 ? -3.892 -2.525 7.205 1.00 76.06 140 LEU A C 1
ATOM 1080 O O . LEU A 1 140 ? -4.940 -2.019 6.807 1.00 76.06 140 LEU A O 1
ATOM 1084 N N . ARG A 1 141 ? -3.874 -3.496 8.122 1.00 74.00 141 ARG A N 1
ATOM 1085 C CA . ARG A 1 141 ? -5.055 -3.912 8.888 1.00 74.00 141 ARG A CA 1
ATOM 1086 C C . ARG A 1 141 ? -4.897 -3.459 10.330 1.00 74.00 141 ARG A C 1
ATOM 1088 O O . ARG A 1 141 ? -3.864 -3.708 10.941 1.00 74.00 141 ARG A O 1
ATOM 1095 N N . VAL A 1 142 ? -5.924 -2.794 10.850 1.00 74.19 142 VAL A N 1
ATOM 1096 C CA . VAL A 1 142 ? -6.017 -2.474 12.276 1.00 74.19 142 VAL A CA 1
ATOM 1097 C C . VAL A 1 142 ? -6.483 -3.736 12.985 1.00 74.19 142 VAL A C 1
ATOM 1099 O O . VAL A 1 142 ? -7.555 -4.249 12.665 1.00 74.19 142 VAL A O 1
ATOM 1102 N N . ASP A 1 143 ? -5.671 -4.243 13.905 1.00 73.38 143 ASP A N 1
ATOM 1103 C CA . ASP A 1 143 ? -6.064 -5.373 14.739 1.00 73.38 143 ASP A CA 1
ATOM 1104 C C . ASP A 1 143 ? -6.967 -4.868 15.871 1.00 73.38 143 ASP A C 1
ATOM 1106 O O . ASP A 1 143 ? -6.638 -3.901 16.563 1.00 73.38 143 ASP A O 1
ATOM 1110 N N . SER A 1 144 ? -8.147 -5.466 16.002 1.00 76.31 144 SER A N 1
ATOM 1111 C CA . SER A 1 144 ? -9.155 -5.072 16.992 1.00 76.31 144 SER A CA 1
ATOM 1112 C C . SER A 1 144 ? -9.172 -6.060 18.147 1.00 76.31 144 SER A C 1
ATOM 1114 O O . SER A 1 144 ? -8.858 -7.234 17.961 1.00 76.31 144 SER A O 1
ATOM 1116 N N . VAL A 1 145 ? -9.613 -5.623 19.327 1.00 78.81 145 VAL A N 1
ATOM 1117 C CA . VAL A 1 145 ? -9.694 -6.506 20.496 1.00 78.81 145 VAL A CA 1
ATOM 1118 C C . VAL A 1 145 ? -10.580 -7.722 20.190 1.00 78.81 145 VAL A C 1
ATOM 1120 O O . VAL A 1 145 ? -11.595 -7.624 19.492 1.00 78.81 145 VAL A O 1
ATOM 1123 N N . TRP A 1 146 ? -10.213 -8.889 20.723 1.00 83.69 146 TRP A N 1
ATOM 1124 C CA . TRP A 1 146 ? -10.975 -10.121 20.526 1.00 83.69 146 TRP A CA 1
ATOM 1125 C C . TRP A 1 146 ? -12.438 -9.943 20.965 1.00 83.69 146 TRP A C 1
ATOM 1127 O O . TRP A 1 146 ? -12.729 -9.558 22.102 1.00 83.69 146 TRP A O 1
ATOM 1137 N N . ALA A 1 147 ? -13.373 -10.214 20.051 1.00 84.06 147 ALA A N 1
ATOM 1138 C CA . ALA A 1 147 ? -14.787 -9.893 20.235 1.00 84.06 147 ALA A CA 1
ATOM 1139 C C . ALA A 1 147 ? -15.449 -10.470 21.503 1.00 84.06 147 ALA A C 1
ATOM 1141 O O . ALA A 1 147 ? -16.155 -9.718 22.181 1.00 84.06 147 ALA A O 1
ATOM 1142 N N . PRO A 1 148 ? -15.225 -11.739 21.887 1.00 88.50 148 PRO A N 1
ATOM 1143 C CA . PRO A 1 148 ? -15.837 -12.276 23.099 1.00 88.50 148 PRO A CA 1
ATOM 1144 C C . PRO A 1 148 ? -15.195 -11.742 24.384 1.00 88.50 148 PRO A C 1
ATOM 1146 O O . PRO A 1 148 ? -15.915 -11.555 25.360 1.00 88.50 148 PRO A O 1
ATOM 1149 N N . ALA A 1 149 ? -13.897 -11.403 24.397 1.00 88.56 149 ALA A N 1
ATOM 1150 C CA . ALA A 1 149 ? -13.299 -10.716 25.548 1.00 88.56 149 ALA A CA 1
ATOM 1151 C C . ALA A 1 149 ? -13.938 -9.337 25.762 1.00 88.56 149 ALA A C 1
ATOM 1153 O O . ALA A 1 149 ? -14.286 -8.985 26.889 1.00 88.56 149 ALA A O 1
ATOM 1154 N N . ARG A 1 150 ? -14.172 -8.589 24.676 1.00 88.12 150 ARG A N 1
ATOM 1155 C CA . ARG A 1 150 ? -14.887 -7.307 24.736 1.00 88.12 150 ARG A CA 1
ATOM 1156 C C . ARG A 1 150 ? -16.287 -7.472 25.329 1.00 88.12 150 ARG A C 1
ATOM 1158 O O . ARG A 1 150 ? -16.665 -6.714 26.217 1.00 88.12 150 ARG A O 1
ATOM 1165 N N . LEU A 1 151 ? -17.041 -8.467 24.859 1.00 89.62 151 LEU A N 1
ATOM 1166 C CA . LEU A 1 151 ? -18.395 -8.728 25.346 1.00 89.62 151 LEU A CA 1
ATOM 1167 C C . LEU A 1 151 ? -18.401 -9.126 26.828 1.00 89.62 151 LEU A C 1
ATOM 1169 O O . LEU A 1 151 ? -19.196 -8.588 27.592 1.00 89.62 151 LEU A O 1
ATOM 1173 N N . ALA A 1 152 ? -17.493 -10.012 27.246 1.00 93.69 152 ALA A N 1
ATOM 1174 C CA . ALA A 1 152 ? -17.390 -10.465 28.632 1.00 93.69 152 ALA A CA 1
ATOM 1175 C C . ALA A 1 152 ? -17.074 -9.315 29.603 1.00 93.69 152 ALA A C 1
ATOM 1177 O O . ALA A 1 152 ? -17.687 -9.200 30.662 1.00 93.69 152 ALA A O 1
ATOM 1178 N N . VAL A 1 153 ? -16.143 -8.428 29.240 1.00 92.88 153 VAL A N 1
ATOM 1179 C CA . VAL A 1 153 ? -15.803 -7.265 30.075 1.00 92.88 153 VAL A CA 1
ATOM 1180 C C . VAL A 1 153 ? -16.955 -6.257 30.109 1.00 92.88 153 VAL A C 1
ATOM 1182 O O . VAL A 1 153 ? -17.252 -5.705 31.169 1.00 92.88 153 VAL A O 1
ATOM 1185 N N . ALA A 1 154 ? -17.647 -6.043 28.986 1.00 92.31 154 ALA A N 1
ATOM 1186 C CA . ALA A 1 154 ? -18.781 -5.125 28.917 1.00 92.31 154 ALA A CA 1
ATOM 1187 C C . ALA A 1 154 ? -19.969 -5.587 29.779 1.00 92.31 154 ALA A C 1
ATOM 1189 O O . ALA A 1 154 ? -20.560 -4.771 30.488 1.00 92.31 154 ALA A O 1
ATOM 1190 N N . THR A 1 155 ? -20.303 -6.882 29.769 1.00 94.56 155 THR A N 1
ATOM 1191 C CA . THR A 1 155 ? -21.393 -7.423 30.600 1.00 94.56 155 THR A CA 1
ATOM 1192 C C . THR A 1 155 ? -21.059 -7.355 32.088 1.00 94.56 155 THR A C 1
ATOM 1194 O O . THR A 1 155 ? -21.908 -6.951 32.885 1.00 94.56 155 THR A O 1
ATOM 1197 N N . LEU A 1 156 ? -19.813 -7.659 32.468 1.00 95.00 156 LEU A N 1
ATOM 1198 C CA . LEU A 1 156 ? -19.334 -7.505 33.845 1.00 95.00 156 LEU A CA 1
ATOM 1199 C C . LEU A 1 156 ? -19.375 -6.042 34.309 1.00 95.00 156 LEU A C 1
ATOM 1201 O O . LEU A 1 156 ? -19.837 -5.761 35.416 1.00 95.00 156 LEU A O 1
ATOM 1205 N N . ALA A 1 157 ? -18.943 -5.102 33.464 1.00 95.44 157 ALA A N 1
ATOM 1206 C CA . ALA A 1 157 ? -19.007 -3.676 33.772 1.00 95.44 157 ALA A CA 1
ATOM 1207 C C . ALA A 1 157 ? -20.459 -3.192 33.932 1.00 95.44 157 ALA A C 1
ATOM 1209 O O . ALA A 1 157 ? -20.764 -2.482 34.891 1.00 95.44 157 ALA A O 1
ATOM 1210 N N . ALA A 1 158 ? -21.372 -3.621 33.054 1.00 95.00 158 ALA A N 1
ATOM 1211 C CA . ALA A 1 158 ? -22.793 -3.285 33.142 1.00 95.00 158 ALA A CA 1
ATOM 1212 C C . ALA A 1 158 ? -23.441 -3.823 34.431 1.00 95.00 158 ALA A C 1
ATOM 1214 O O . ALA A 1 158 ? -24.175 -3.095 35.104 1.00 95.00 158 ALA A O 1
ATOM 1215 N N . ALA A 1 159 ? -23.120 -5.061 34.821 1.00 96.81 159 ALA A N 1
ATOM 1216 C CA . ALA A 1 159 ? -23.558 -5.626 36.095 1.00 96.81 159 ALA A CA 1
ATOM 1217 C C . ALA A 1 159 ? -23.021 -4.818 37.291 1.00 96.81 159 ALA A C 1
ATOM 1219 O O . ALA A 1 159 ? -23.770 -4.517 38.222 1.00 96.81 159 ALA A O 1
ATOM 1220 N N . GLY A 1 160 ? -21.752 -4.395 37.240 1.00 96.31 160 GLY A N 1
ATOM 1221 C CA . GLY A 1 160 ? -21.138 -3.528 38.250 1.00 96.31 160 GLY A CA 1
ATOM 1222 C C . GLY A 1 160 ? -21.846 -2.176 38.400 1.00 96.31 160 GLY A C 1
ATOM 1223 O O . GLY A 1 160 ? -22.124 -1.749 39.522 1.00 96.31 160 GLY A O 1
ATOM 1224 N N . VAL A 1 161 ? -22.213 -1.528 37.288 1.00 96.56 161 VAL A N 1
ATOM 1225 C CA . VAL A 1 161 ? -22.991 -0.274 37.302 1.00 96.56 161 VAL A CA 1
ATOM 1226 C C . VAL A 1 161 ? -24.372 -0.487 37.920 1.00 96.56 161 VAL A C 1
ATOM 1228 O O . VAL A 1 161 ? -24.777 0.293 38.783 1.00 96.56 161 VAL A O 1
ATOM 1231 N N . ALA A 1 162 ? -25.084 -1.546 37.525 1.00 96.38 162 ALA A N 1
ATOM 1232 C CA . ALA A 1 162 ? -26.413 -1.846 38.055 1.00 96.38 162 ALA A CA 1
ATOM 1233 C C . ALA A 1 162 ? -26.382 -2.070 39.577 1.00 96.38 162 ALA A C 1
ATOM 1235 O O . ALA A 1 162 ? -27.192 -1.495 40.309 1.00 96.38 162 ALA A O 1
ATOM 1236 N N . LEU A 1 163 ? -25.401 -2.836 40.067 1.00 95.75 163 LEU A N 1
ATOM 1237 C CA . LEU A 1 163 ? -25.191 -3.063 41.498 1.00 95.75 163 LEU A CA 1
ATOM 1238 C C . LEU A 1 163 ? -24.839 -1.766 42.243 1.00 95.75 163 LEU A C 1
ATOM 1240 O O . LEU A 1 163 ? -25.403 -1.493 43.304 1.00 95.75 163 LEU A O 1
ATOM 1244 N N . ALA A 1 164 ? -23.955 -0.934 41.685 1.00 95.00 164 ALA A N 1
ATOM 1245 C CA . ALA A 1 164 ? -23.576 0.338 42.297 1.00 95.00 164 ALA A CA 1
ATOM 1246 C C . ALA A 1 164 ? -24.765 1.312 42.396 1.00 95.00 164 ALA A C 1
ATOM 1248 O O . ALA A 1 164 ? -24.946 1.957 43.430 1.00 95.00 164 ALA A O 1
ATOM 1249 N N . LEU A 1 165 ? -25.614 1.378 41.364 1.00 94.88 165 LEU A N 1
ATOM 1250 C CA . LEU A 1 165 ? -26.842 2.177 41.376 1.00 94.88 165 LEU A CA 1
ATOM 1251 C C . LEU A 1 165 ? -27.865 1.642 42.382 1.00 94.88 165 LEU A C 1
ATOM 1253 O O . LEU A 1 165 ? -28.443 2.430 43.131 1.00 94.88 165 LEU A O 1
ATOM 1257 N N . ALA A 1 166 ? -28.051 0.322 42.462 1.00 95.44 166 ALA A N 1
ATOM 1258 C CA . ALA A 1 166 ? -28.932 -0.292 43.453 1.00 95.44 166 ALA A CA 1
ATOM 1259 C C . ALA A 1 166 ? -28.486 0.052 44.884 1.00 95.44 166 ALA A C 1
ATOM 1261 O O . ALA A 1 166 ? -29.297 0.489 45.705 1.00 95.44 166 ALA A O 1
ATOM 1262 N N . PHE A 1 167 ? -27.184 -0.051 45.174 1.00 92.94 167 PHE A N 1
ATOM 1263 C CA . PHE A 1 167 ? -26.640 0.362 46.467 1.00 92.94 167 PHE A CA 1
ATOM 1264 C C . PHE A 1 167 ? -26.747 1.866 46.703 1.00 92.94 167 PHE A C 1
ATOM 1266 O O . PHE A 1 167 ? -26.994 2.275 47.838 1.00 92.94 167 PHE A O 1
ATOM 1273 N N . LEU A 1 168 ? -26.617 2.699 45.672 1.00 92.56 168 LEU A N 1
ATOM 1274 C CA . LEU A 1 168 ? -26.795 4.144 45.804 1.00 92.56 168 LEU A CA 1
ATOM 1275 C C . LEU A 1 168 ? -28.239 4.485 46.186 1.00 92.56 168 LEU A C 1
ATOM 1277 O O . LEU A 1 168 ? -28.461 5.205 47.160 1.00 92.56 168 LEU A O 1
ATOM 1281 N N . VAL A 1 169 ? -29.220 3.910 45.486 1.00 93.19 169 VAL A N 1
ATOM 1282 C CA . VAL A 1 169 ? -30.649 4.080 45.791 1.00 93.19 169 VAL A CA 1
ATOM 1283 C C . VAL A 1 169 ? -30.964 3.574 47.198 1.00 93.19 169 VAL A C 1
ATOM 1285 O O . VAL A 1 169 ? -31.616 4.277 47.970 1.00 93.19 169 VAL A O 1
ATOM 1288 N N . PHE A 1 170 ? -30.439 2.408 47.578 1.00 91.19 170 PHE A N 1
ATOM 1289 C CA . PHE A 1 170 ? -30.597 1.859 48.924 1.00 91.19 170 PHE A CA 1
ATOM 1290 C C . PHE A 1 170 ? -30.041 2.801 50.008 1.00 91.19 170 PHE A C 1
ATOM 1292 O O . PHE A 1 170 ? -30.715 3.064 51.009 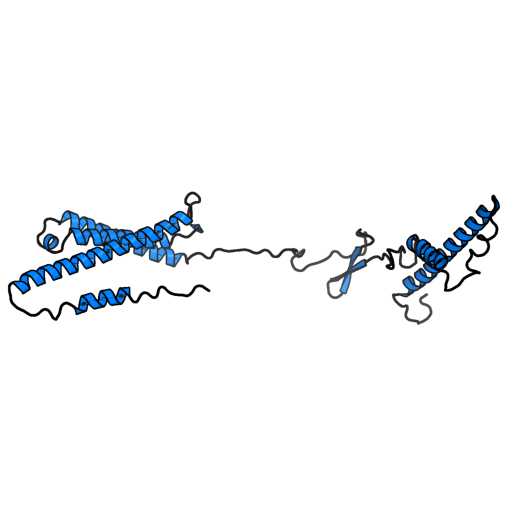1.00 91.19 170 PHE A O 1
ATOM 1299 N N . ASN A 1 171 ? -28.840 3.359 49.799 1.00 89.00 171 ASN A N 1
ATOM 1300 C CA . ASN A 1 171 ? -28.218 4.306 50.732 1.00 89.00 171 ASN A CA 1
ATOM 1301 C C . ASN A 1 171 ? -29.012 5.619 50.845 1.00 89.00 171 ASN A C 1
ATOM 1303 O O . ASN A 1 171 ? -29.081 6.201 51.930 1.00 89.00 171 ASN A O 1
ATOM 1307 N N . LEU A 1 172 ? -29.635 6.082 49.756 1.00 88.06 172 LEU A N 1
ATOM 1308 C CA . LEU A 1 172 ? -30.486 7.274 49.762 1.00 88.06 172 LEU A CA 1
ATOM 1309 C C . LEU A 1 172 ? -31.825 7.017 50.467 1.00 88.06 172 LEU A C 1
ATOM 1311 O O . LEU A 1 172 ? -32.228 7.810 51.324 1.00 88.06 172 LEU A O 1
ATOM 1315 N N . HIS A 1 173 ? -32.483 5.896 50.163 1.00 89.69 173 HIS A N 1
ATOM 1316 C CA . HIS A 1 173 ? -33.802 5.557 50.696 1.00 89.69 173 HIS A CA 1
ATOM 1317 C C . HIS A 1 173 ? -33.771 5.317 52.212 1.00 89.69 173 HIS A C 1
ATOM 1319 O O . HIS A 1 173 ? -34.538 5.920 52.962 1.00 89.69 173 HIS A O 1
ATOM 1325 N N . TYR A 1 174 ? -32.829 4.505 52.701 1.00 86.69 174 TYR A N 1
ATOM 1326 C CA . TYR A 1 174 ? -32.717 4.190 54.130 1.00 86.69 174 TYR A CA 1
ATOM 1327 C C . TYR A 1 174 ? -31.811 5.152 54.911 1.00 86.69 174 TYR A C 1
ATOM 1329 O O . TYR A 1 174 ? -31.416 4.857 56.043 1.00 86.69 174 TYR A O 1
ATOM 1337 N N . SER A 1 175 ? -31.534 6.336 54.360 1.00 79.88 175 SER A N 1
ATOM 1338 C CA . SER A 1 175 ? -30.674 7.367 54.962 1.00 79.88 175 SER A CA 1
ATOM 1339 C C . SER A 1 175 ? -31.069 7.779 56.390 1.00 79.88 175 SER A C 1
ATOM 1341 O O . SER A 1 175 ? -30.228 8.261 57.151 1.00 79.88 175 SER A O 1
ATOM 1343 N N . LYS A 1 176 ? -32.331 7.557 56.786 1.00 78.44 176 LYS A N 1
ATOM 1344 C CA . LYS A 1 176 ? -32.858 7.866 58.126 1.00 78.44 176 LYS A CA 1
ATOM 1345 C C . LYS A 1 176 ? -32.610 6.769 59.176 1.00 78.44 176 LYS A C 1
ATOM 1347 O O . LYS A 1 176 ? -32.758 7.044 60.366 1.00 78.44 176 LYS A O 1
ATOM 1352 N N . ARG A 1 177 ? -32.223 5.540 58.796 1.00 83.25 177 ARG A N 1
ATOM 1353 C CA . ARG A 1 177 ? -31.966 4.453 59.765 1.00 83.25 177 ARG A CA 1
ATOM 1354 C C . ARG A 1 177 ? -30.651 4.683 60.525 1.00 83.25 177 ARG A C 1
ATOM 1356 O O . ARG A 1 177 ? -29.631 5.040 59.934 1.00 83.25 177 ARG A O 1
ATOM 1363 N N . ARG A 1 178 ? -30.654 4.418 61.840 1.00 76.31 178 ARG A N 1
ATOM 1364 C CA . ARG A 1 178 ? -29.513 4.656 62.753 1.00 76.31 178 ARG A CA 1
ATOM 1365 C C . ARG A 1 178 ? -28.212 3.994 62.277 1.00 76.31 178 ARG A C 1
ATOM 1367 O O . ARG A 1 178 ? -27.172 4.646 62.303 1.00 76.31 178 ARG A O 1
ATOM 1374 N N . SER A 1 179 ? -28.277 2.758 61.777 1.00 71.00 179 SER A N 1
ATOM 1375 C CA . SER A 1 179 ? -27.107 2.012 61.283 1.00 71.00 179 SER A CA 1
ATOM 1376 C C . SER A 1 179 ? -26.450 2.665 60.059 1.00 71.00 179 SER A C 1
ATOM 1378 O O . SER A 1 179 ? -25.227 2.736 59.978 1.00 71.00 179 SER A O 1
ATOM 1380 N N . ILE A 1 180 ? -27.247 3.215 59.136 1.00 76.75 180 ILE A N 1
ATOM 1381 C CA . ILE A 1 180 ? -26.745 3.886 57.922 1.00 76.75 180 ILE A CA 1
ATOM 1382 C C . ILE A 1 180 ? -26.221 5.285 58.249 1.00 76.75 180 ILE A C 1
ATOM 1384 O O . ILE A 1 180 ? -25.234 5.737 57.677 1.00 76.75 180 ILE A O 1
ATOM 1388 N N . LYS A 1 181 ? -26.810 5.967 59.233 1.00 74.06 181 LYS A N 1
ATOM 1389 C CA . LYS A 1 181 ? -26.308 7.268 59.693 1.00 74.06 181 LYS A CA 1
ATOM 1390 C C . LYS A 1 181 ? -24.907 7.160 60.313 1.00 74.06 181 LYS A C 1
ATOM 1392 O O . LYS A 1 181 ? -24.089 8.064 60.131 1.00 74.06 181 LYS A O 1
ATOM 1397 N N . LEU A 1 182 ? -24.618 6.049 60.998 1.00 71.62 182 LEU A N 1
ATOM 1398 C CA . LEU A 1 182 ? -23.317 5.788 61.623 1.00 71.62 182 LEU A CA 1
ATOM 1399 C C . LEU A 1 182 ? -22.206 5.518 60.588 1.00 71.62 182 LEU A C 1
ATOM 1401 O O . LEU A 1 182 ? -21.050 5.861 60.823 1.00 71.62 182 LEU A O 1
ATOM 1405 N N . SER A 1 183 ? -22.546 4.975 59.414 1.00 77.88 183 SER A N 1
ATOM 1406 C CA . SER A 1 183 ? -21.573 4.571 58.387 1.00 77.88 183 SER A CA 1
ATOM 1407 C C . SER A 1 183 ? -21.067 5.711 57.491 1.00 77.88 183 SER A C 1
ATOM 1409 O O . SER A 1 183 ? -20.249 5.469 56.602 1.00 77.88 183 SER A O 1
ATOM 1411 N N . SER A 1 184 ? -21.467 6.963 57.761 1.00 80.25 184 SER A N 1
ATOM 1412 C CA . SER A 1 184 ? -21.136 8.152 56.954 1.00 80.25 184 SER A CA 1
ATOM 1413 C C . SER A 1 184 ? -21.732 8.096 55.534 1.00 80.25 184 SER A C 1
ATOM 1415 O O . SER A 1 184 ? -20.987 7.985 54.559 1.00 80.25 184 SER A O 1
ATOM 1417 N N . PRO A 1 185 ? -23.063 8.234 55.381 1.00 82.50 185 PRO A N 1
ATOM 1418 C CA . PRO A 1 185 ? -23.756 7.969 54.114 1.00 82.50 185 PRO A CA 1
ATOM 1419 C C . PRO A 1 185 ? -23.308 8.892 52.971 1.00 82.50 185 PRO A C 1
ATOM 1421 O O . PRO A 1 185 ? -23.255 8.472 51.824 1.00 82.50 185 PRO A O 1
ATOM 1424 N N . ARG A 1 186 ? -22.895 10.133 53.270 1.00 85.56 186 ARG A N 1
ATOM 1425 C CA . ARG A 1 186 ? -22.356 11.069 52.265 1.00 85.56 186 ARG A CA 1
ATOM 1426 C C . ARG A 1 186 ? -21.046 10.581 51.634 1.00 85.56 186 ARG A C 1
ATOM 1428 O O . ARG A 1 186 ? -20.885 10.706 50.427 1.00 85.56 186 ARG A O 1
ATOM 1435 N N . LEU A 1 187 ? -20.147 9.998 52.431 1.00 86.62 187 LEU A N 1
ATOM 1436 C CA . LEU A 1 187 ? -18.887 9.437 51.932 1.00 86.62 187 LEU A CA 1
ATOM 1437 C C . LEU A 1 187 ? -19.135 8.139 51.158 1.00 86.62 187 LEU A C 1
ATOM 1439 O O . LEU A 1 187 ? -18.531 7.939 50.112 1.00 86.62 187 LEU A O 1
ATOM 1443 N N . ASN A 1 188 ? -20.074 7.304 51.620 1.00 89.12 188 ASN A N 1
ATOM 1444 C CA . ASN A 1 188 ? -20.455 6.079 50.911 1.00 89.12 188 ASN A CA 1
ATOM 1445 C C . ASN A 1 188 ? -21.083 6.378 49.537 1.00 89.12 188 ASN A C 1
ATOM 1447 O O . ASN A 1 188 ? -20.742 5.741 48.546 1.00 89.12 188 ASN A O 1
ATOM 1451 N N . ASN A 1 189 ? -21.937 7.404 49.454 1.00 92.12 189 ASN A N 1
ATOM 1452 C CA . ASN A 1 189 ? -22.508 7.859 48.184 1.00 92.12 189 ASN A CA 1
ATOM 1453 C C . ASN A 1 189 ? -21.422 8.359 47.218 1.00 92.12 189 ASN A C 1
ATOM 1455 O O . ASN A 1 189 ? -21.497 8.075 46.028 1.00 92.12 189 ASN A O 1
ATOM 1459 N N . MET A 1 190 ? -20.398 9.057 47.720 1.00 92.62 190 MET A N 1
ATOM 1460 C CA . MET A 1 190 ? -19.266 9.514 46.906 1.00 92.62 190 MET A CA 1
ATOM 1461 C C . MET A 1 190 ? -18.423 8.341 46.378 1.00 92.62 190 MET A C 1
ATOM 1463 O O . MET A 1 190 ? -18.044 8.355 45.209 1.00 92.62 190 MET A O 1
ATOM 1467 N N . THR A 1 191 ? -18.215 7.289 47.186 1.00 93.44 191 THR A N 1
ATOM 1468 C CA . THR A 1 191 ? -17.584 6.040 46.721 1.00 93.44 191 THR A CA 1
ATOM 1469 C C . THR A 1 191 ? -18.392 5.388 45.604 1.00 93.44 191 THR A C 1
ATOM 1471 O O . THR A 1 191 ? -17.831 5.033 44.574 1.00 93.44 191 THR A O 1
ATOM 1474 N N . LEU A 1 192 ? -19.711 5.258 45.783 1.00 94.75 192 LEU A N 1
ATOM 1475 C CA . LEU A 1 192 ? -20.594 4.614 44.806 1.00 94.75 192 LEU A CA 1
ATOM 1476 C C . LEU A 1 192 ? -20.636 5.376 43.475 1.00 94.75 192 LEU A C 1
ATOM 1478 O O . LEU A 1 192 ? -20.576 4.750 42.420 1.00 94.75 192 LEU A O 1
ATOM 1482 N N . ILE A 1 193 ? -20.661 6.713 43.513 1.00 95.31 193 ILE A N 1
ATOM 1483 C CA . ILE A 1 193 ? -20.542 7.550 42.308 1.00 95.31 193 ILE A CA 1
ATOM 1484 C C . ILE A 1 193 ? -19.187 7.313 41.621 1.00 95.31 193 ILE A C 1
ATOM 1486 O O . ILE A 1 193 ? -19.145 7.135 40.405 1.00 95.31 193 ILE A O 1
ATOM 1490 N N . GLY A 1 194 ? -18.092 7.238 42.387 1.00 95.38 194 GLY A N 1
ATOM 1491 C CA . GLY A 1 194 ? -16.769 6.896 41.857 1.00 95.38 194 GLY A CA 1
ATOM 1492 C C . GLY A 1 194 ? -16.742 5.530 41.162 1.00 95.38 194 GLY A C 1
ATOM 1493 O O . GLY A 1 194 ? -16.255 5.422 40.038 1.00 95.38 194 GLY A O 1
ATOM 1494 N N . CYS A 1 195 ? -17.343 4.502 41.770 1.00 95.44 195 CYS A N 1
ATOM 1495 C CA . CYS A 1 195 ? -17.457 3.168 41.176 1.00 95.44 195 CYS A CA 1
ATOM 1496 C C . CYS A 1 195 ? -18.254 3.173 39.861 1.00 95.44 195 CYS A C 1
ATOM 1498 O O . CYS A 1 195 ? -17.822 2.546 38.896 1.00 95.44 195 CYS A O 1
ATOM 1500 N N . VAL A 1 196 ? -19.374 3.905 39.787 1.00 96.44 196 VAL A N 1
ATOM 1501 C CA . VAL A 1 196 ? -20.158 4.047 38.543 1.00 96.44 196 VAL A CA 1
ATOM 1502 C C . VAL A 1 196 ? -19.306 4.655 37.426 1.00 96.44 196 VAL A C 1
ATOM 1504 O O . VAL A 1 196 ? -19.305 4.137 36.308 1.00 96.44 196 VAL A O 1
ATOM 1507 N N . LEU A 1 197 ? -18.542 5.712 37.721 1.00 95.38 197 LEU A N 1
ATOM 1508 C CA . LEU A 1 197 ? -17.656 6.350 36.743 1.00 95.38 197 LEU A CA 1
ATOM 1509 C C . LEU A 1 197 ? -16.555 5.395 36.260 1.00 95.38 197 LEU A C 1
ATOM 1511 O O . LEU A 1 197 ? -16.333 5.291 35.055 1.00 95.38 197 LEU A O 1
ATOM 1515 N N . VAL A 1 198 ? -15.918 4.639 37.162 1.00 96.19 198 VAL A N 1
ATOM 1516 C CA . VAL A 1 198 ? -14.875 3.663 36.792 1.00 96.19 198 VAL A CA 1
ATOM 1517 C C . VAL A 1 198 ? -15.437 2.536 35.922 1.00 96.19 198 VAL A C 1
ATOM 1519 O O . VAL A 1 198 ? -14.860 2.240 34.878 1.00 96.19 198 VAL A O 1
ATOM 1522 N N . TYR A 1 199 ? -16.576 1.936 36.286 1.00 95.88 199 TYR A N 1
ATOM 1523 C CA . TYR A 1 199 ? -17.189 0.889 35.458 1.00 95.88 199 TYR A CA 1
ATOM 1524 C C . TYR A 1 199 ? -17.612 1.414 34.081 1.00 95.88 199 TYR A C 1
ATOM 1526 O O . TYR A 1 199 ? -17.426 0.729 33.075 1.00 95.88 199 TYR A O 1
ATOM 1534 N N . THR A 1 200 ? -18.108 2.652 34.018 1.00 92.69 200 THR A N 1
ATOM 1535 C CA . THR A 1 200 ? -18.429 3.314 32.746 1.00 92.69 200 THR A CA 1
ATOM 1536 C C . THR A 1 200 ? -17.170 3.526 31.899 1.00 92.69 200 THR A C 1
ATOM 1538 O O . THR A 1 200 ? -17.185 3.256 30.700 1.00 92.69 200 THR A O 1
ATOM 1541 N N . ALA A 1 201 ? -16.050 3.934 32.505 1.00 93.81 201 ALA A N 1
ATOM 1542 C CA . ALA A 1 201 ? -14.776 4.085 31.800 1.00 93.81 201 ALA A CA 1
ATOM 1543 C C . ALA A 1 201 ? -14.251 2.754 31.238 1.00 93.81 201 ALA A C 1
ATOM 1545 O O . ALA A 1 201 ? -13.776 2.722 30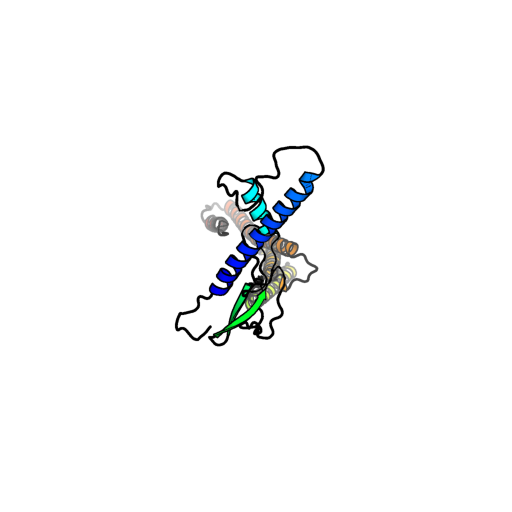.105 1.00 93.81 201 ALA A O 1
ATOM 1546 N N . VAL A 1 202 ? -14.376 1.654 31.990 1.00 92.75 202 VAL A N 1
ATOM 1547 C CA . VAL A 1 202 ? -13.990 0.305 31.532 1.00 92.75 202 VAL A CA 1
ATOM 1548 C C . VAL A 1 202 ? -14.828 -0.129 30.328 1.00 92.75 202 VAL A C 1
ATOM 1550 O O . VAL A 1 202 ? -14.273 -0.619 29.346 1.00 92.75 202 VAL A O 1
ATOM 1553 N N . ALA A 1 203 ? -16.143 0.109 30.358 1.00 89.50 203 ALA A N 1
ATOM 1554 C CA . ALA A 1 203 ? -17.014 -0.170 29.219 1.00 89.50 203 ALA A CA 1
ATOM 1555 C C . ALA A 1 203 ? -16.621 0.660 27.980 1.00 89.50 203 ALA A C 1
ATOM 1557 O O . ALA A 1 203 ? -16.555 0.127 26.872 1.00 89.50 203 ALA A O 1
ATOM 1558 N N . LEU A 1 204 ? -16.288 1.944 28.165 1.00 87.94 204 LEU A N 1
ATOM 1559 C CA . LEU A 1 204 ? -15.833 2.826 27.085 1.00 87.94 204 LEU A CA 1
ATOM 1560 C C . LEU A 1 204 ? -14.464 2.431 26.516 1.00 87.94 204 LEU A C 1
ATOM 1562 O O . LEU A 1 204 ? -14.214 2.687 25.337 1.00 87.94 204 LEU A O 1
ATOM 1566 N N . LEU A 1 205 ? -13.585 1.824 27.321 1.00 87.12 205 LEU A N 1
ATOM 1567 C CA . LEU A 1 205 ? -12.249 1.390 26.904 1.00 87.12 205 LEU A CA 1
ATOM 1568 C C . LEU A 1 205 ? -12.303 0.261 25.863 1.00 87.12 205 LEU A C 1
ATOM 1570 O O . LEU A 1 205 ? -11.438 0.202 24.996 1.00 87.12 205 LEU A O 1
ATOM 1574 N N . GLY A 1 206 ? -13.328 -0.596 25.924 1.00 81.94 206 GLY A N 1
ATOM 1575 C CA . GLY A 1 206 ? -13.519 -1.716 24.995 1.00 81.94 206 GLY A CA 1
ATOM 1576 C C . GLY A 1 206 ? -14.113 -1.340 23.631 1.00 81.94 206 GLY A C 1
ATOM 1577 O O . GLY A 1 206 ? -14.240 -2.207 22.768 1.00 81.94 206 GLY A O 1
ATOM 1578 N N . VAL A 1 207 ? -14.507 -0.080 23.427 1.00 81.06 207 VAL A N 1
ATOM 1579 C CA . VAL A 1 207 ? -15.069 0.395 22.154 1.00 81.06 207 VAL A CA 1
ATOM 1580 C C . VAL A 1 207 ? -13.925 0.716 21.187 1.00 81.06 207 VAL A C 1
ATOM 1582 O O . VAL A 1 207 ? -13.140 1.632 21.426 1.00 81.06 207 VAL A O 1
ATOM 1585 N N . ASP A 1 208 ? -13.826 -0.006 20.077 1.00 75.88 208 ASP A N 1
ATOM 1586 C CA . ASP A 1 208 ? -12.760 0.193 19.088 1.00 75.88 208 ASP A CA 1
ATOM 1587 C C . ASP A 1 208 ? -13.193 1.170 17.979 1.00 75.88 208 ASP A C 1
ATOM 1589 O O . ASP A 1 208 ? -14.382 1.439 17.783 1.00 75.88 208 ASP A O 1
ATOM 1593 N N . ASN A 1 209 ? -12.227 1.671 17.197 1.00 67.81 209 ASN A N 1
ATOM 1594 C CA . ASN A 1 209 ? -12.483 2.542 16.038 1.00 67.81 209 ASN A CA 1
ATOM 1595 C C . ASN A 1 209 ? -13.436 1.903 15.006 1.00 67.81 209 ASN A C 1
ATOM 1597 O O . ASN A 1 209 ? -14.144 2.606 14.299 1.00 67.81 209 ASN A O 1
ATOM 1601 N N . ALA A 1 210 ? -13.493 0.569 14.951 1.00 65.56 210 ALA A N 1
ATOM 1602 C CA . ALA A 1 210 ? -14.387 -0.172 14.060 1.00 65.56 210 ALA A CA 1
ATOM 1603 C C . ALA A 1 210 ? -15.875 -0.066 14.448 1.00 65.56 210 ALA A C 1
ATOM 1605 O O . ALA A 1 210 ? -16.743 -0.271 13.607 1.00 65.56 210 ALA A O 1
ATOM 1606 N N . THR A 1 211 ? -16.175 0.230 15.717 1.00 67.06 211 THR A N 1
ATOM 1607 C CA . THR A 1 211 ? -17.547 0.314 16.251 1.00 67.06 211 THR A CA 1
ATOM 1608 C C . THR A 1 211 ? -18.021 1.748 16.468 1.00 67.06 211 THR A C 1
ATOM 1610 O O . THR A 1 211 ? -19.190 1.968 16.776 1.00 67.06 211 THR A O 1
ATOM 1613 N N . LEU A 1 212 ? -17.118 2.725 16.349 1.00 70.88 212 LEU A N 1
ATOM 1614 C CA . LEU A 1 212 ? -17.441 4.130 16.553 1.00 70.88 212 LEU A CA 1
ATOM 1615 C C . LEU A 1 212 ? -18.101 4.706 15.293 1.00 70.88 212 LEU A C 1
ATOM 1617 O O . LEU A 1 212 ? -17.551 4.584 14.198 1.00 70.88 212 LEU A O 1
ATOM 1621 N N . PRO A 1 213 ? -19.267 5.353 15.427 1.00 67.75 213 PRO A N 1
ATOM 1622 C CA . PRO A 1 213 ? -19.889 6.035 14.308 1.00 67.75 213 PRO A CA 1
ATOM 1623 C C . PRO A 1 213 ? -19.080 7.282 13.923 1.00 67.75 213 PRO A C 1
ATOM 1625 O O . PRO A 1 213 ? -18.522 7.976 14.775 1.00 67.75 213 PRO A O 1
ATOM 1628 N N . SER A 1 214 ? -19.043 7.584 12.624 1.00 66.88 214 SER A N 1
ATOM 1629 C CA . SER A 1 214 ? -18.177 8.598 11.996 1.00 66.88 214 SER A CA 1
ATOM 1630 C C . SER A 1 214 ? -18.362 10.039 12.493 1.00 66.88 214 SER A C 1
ATOM 1632 O O . SER A 1 214 ? -17.572 10.909 12.137 1.00 66.88 214 SER A O 1
ATOM 1634 N N . PHE A 1 215 ? -19.387 10.308 13.305 1.00 68.81 215 PHE A N 1
ATOM 1635 C CA . PHE A 1 215 ? -19.675 11.636 13.845 1.00 68.81 215 PHE A CA 1
ATOM 1636 C C . PHE A 1 215 ? -18.884 11.976 15.118 1.00 68.81 215 PHE A C 1
ATOM 1638 O O . PHE A 1 215 ? -18.776 13.154 15.454 1.00 68.81 215 PHE A O 1
ATOM 1645 N N . VAL A 1 216 ? -18.328 10.989 15.837 1.00 72.31 216 VAL A N 1
ATOM 1646 C CA . VAL A 1 216 ? -17.517 11.250 17.039 1.00 72.31 216 VAL A CA 1
ATOM 1647 C C . VAL A 1 216 ? -16.031 11.149 16.696 1.00 72.31 216 VAL A C 1
ATOM 1649 O O . VAL A 1 216 ? -15.577 10.081 16.281 1.00 72.31 216 VAL A O 1
ATOM 1652 N N . PRO A 1 217 ? -15.226 12.204 16.920 1.00 77.81 217 PRO A N 1
ATOM 1653 C CA . PRO A 1 217 ? -13.788 12.106 16.725 1.00 77.81 217 PRO A CA 1
ATOM 1654 C C . PRO A 1 217 ? -13.178 11.134 17.745 1.00 77.81 217 PRO A C 1
ATOM 1656 O O . PRO A 1 217 ? -13.336 11.303 18.957 1.00 77.81 217 PRO A O 1
ATOM 1659 N N . PHE A 1 218 ? -12.413 10.149 17.265 1.00 78.00 218 PHE A N 1
ATOM 1660 C CA . PHE A 1 218 ? -11.721 9.156 18.105 1.00 78.00 218 PHE A CA 1
ATOM 1661 C C . PHE A 1 218 ? -10.853 9.807 19.204 1.00 78.00 218 PHE A C 1
ATOM 1663 O O . PHE A 1 218 ? -10.777 9.314 20.329 1.00 78.00 218 PHE A O 1
ATOM 1670 N N . SER A 1 219 ? -10.269 10.975 18.910 1.00 82.12 219 SER A N 1
ATOM 1671 C CA . SER A 1 219 ? -9.479 11.773 19.859 1.00 82.12 219 SER A CA 1
ATOM 1672 C C . SER A 1 219 ? -10.281 12.240 21.086 1.00 82.12 219 SER A C 1
ATOM 1674 O O . SER A 1 219 ? -9.787 12.178 22.217 1.00 82.12 219 SER A O 1
ATOM 1676 N N . ALA A 1 220 ? -11.549 12.627 20.905 1.00 83.31 220 ALA A N 1
ATOM 1677 C CA . ALA A 1 220 ? -12.403 13.035 22.022 1.00 83.31 220 ALA A CA 1
ATOM 1678 C C . ALA A 1 220 ? -12.757 11.844 22.926 1.00 83.31 220 ALA A C 1
ATOM 1680 O O . ALA A 1 220 ? -12.783 11.986 24.147 1.00 83.31 220 ALA A O 1
ATOM 1681 N N . MET A 1 221 ? -12.957 10.654 22.349 1.00 84.44 221 MET A N 1
ATOM 1682 C CA . MET A 1 221 ? -13.186 9.423 23.117 1.00 84.44 221 MET A CA 1
ATOM 1683 C C . MET A 1 221 ? -11.951 8.998 23.910 1.00 84.44 221 MET A C 1
ATOM 1685 O O . MET A 1 221 ? -12.076 8.634 25.079 1.00 84.44 221 MET A O 1
ATOM 1689 N N . CYS A 1 222 ? -10.763 9.085 23.308 1.00 85.81 222 CYS A N 1
ATOM 1690 C CA . CYS A 1 222 ? -9.500 8.799 23.989 1.00 85.81 222 CYS A CA 1
ATOM 1691 C C . CYS A 1 222 ? -9.322 9.698 25.220 1.00 85.81 222 CYS A C 1
ATOM 1693 O O . CYS A 1 222 ? -9.107 9.220 26.333 1.00 85.81 222 CYS A O 1
ATOM 1695 N N . THR A 1 223 ? -9.533 10.997 25.021 1.00 90.12 223 THR A N 1
ATOM 1696 C CA . THR A 1 223 ? -9.477 12.006 26.076 1.00 90.12 223 THR A CA 1
ATOM 1697 C C . THR A 1 223 ? -10.519 11.724 27.166 1.00 90.12 223 THR A C 1
ATOM 1699 O O . THR A 1 223 ? -10.177 11.612 28.344 1.00 90.12 223 THR A O 1
ATOM 1702 N N . GLY A 1 224 ? -11.782 11.506 26.787 1.00 88.75 224 GLY A N 1
ATOM 1703 C CA . GLY A 1 224 ? -12.878 11.232 27.721 1.00 88.75 224 GLY A CA 1
ATOM 1704 C C . GLY A 1 224 ? -12.641 10.012 28.618 1.00 88.75 224 GLY A C 1
ATOM 1705 O O . GLY A 1 224 ? -12.928 10.073 29.814 1.00 88.75 224 GLY A O 1
ATOM 1706 N N . ARG A 1 225 ? -12.051 8.931 28.088 1.00 90.94 225 ARG A N 1
ATOM 1707 C CA . ARG A 1 225 ? -11.712 7.722 28.869 1.00 90.94 225 ARG A CA 1
ATOM 1708 C C . ARG A 1 225 ? -10.795 8.039 30.045 1.00 90.94 225 ARG A C 1
ATOM 1710 O O . ARG A 1 225 ? -11.058 7.599 31.162 1.00 90.94 225 ARG A O 1
ATOM 1717 N N . VAL A 1 226 ? -9.743 8.819 29.801 1.00 92.25 226 VAL A N 1
ATOM 1718 C CA . VAL A 1 226 ? -8.743 9.169 30.819 1.00 92.25 226 VAL A CA 1
ATOM 1719 C C . VAL A 1 226 ? -9.353 10.063 31.900 1.00 92.25 226 VAL A C 1
ATOM 1721 O O . VAL A 1 226 ? -9.137 9.828 33.091 1.00 92.25 226 VAL A O 1
ATOM 1724 N N . TYR A 1 227 ? -10.163 11.050 31.512 1.00 94.94 227 TYR A N 1
ATOM 1725 C CA . TYR A 1 227 ? -10.831 11.940 32.466 1.00 94.94 227 TYR A CA 1
ATOM 1726 C C . TYR A 1 227 ? -11.850 11.211 33.347 1.00 94.94 227 TYR A C 1
ATOM 1728 O O . TYR A 1 227 ? -11.857 11.405 34.561 1.00 94.94 227 TYR A O 1
ATOM 1736 N N . ILE A 1 228 ? -12.686 10.341 32.772 1.00 94.06 228 ILE A N 1
ATOM 1737 C CA . ILE A 1 228 ? -13.700 9.608 33.547 1.00 94.06 228 ILE A CA 1
ATOM 1738 C C . ILE A 1 228 ? -13.029 8.612 34.501 1.00 94.06 228 ILE A C 1
ATOM 1740 O O . ILE A 1 228 ? -13.416 8.523 35.668 1.00 94.06 228 ILE A O 1
ATOM 1744 N N . LEU A 1 229 ? -12.000 7.894 34.032 1.00 95.19 229 LEU A N 1
ATOM 1745 C CA . LEU A 1 229 ? -11.274 6.922 34.849 1.00 95.19 229 LEU A CA 1
ATOM 1746 C C . LEU A 1 229 ? -10.558 7.597 36.024 1.00 95.19 229 LEU A C 1
ATOM 1748 O O . LEU A 1 229 ? -10.684 7.143 37.161 1.00 95.19 229 LEU A O 1
ATOM 1752 N N . SER A 1 230 ? -9.840 8.693 35.761 1.00 95.44 230 SER A N 1
ATOM 1753 C CA . SER A 1 230 ? -9.130 9.441 36.804 1.00 95.44 230 SER A CA 1
ATOM 1754 C C . SER A 1 230 ? -10.094 10.036 37.831 1.00 95.44 230 SER A C 1
ATOM 1756 O O . SER A 1 230 ? -9.912 9.817 39.028 1.00 95.44 230 SER A O 1
ATOM 1758 N N . ALA A 1 231 ? -11.166 10.699 37.388 1.00 95.44 231 ALA A N 1
ATOM 1759 C CA . ALA A 1 231 ? -12.169 11.268 38.285 1.00 95.44 231 ALA A CA 1
ATOM 1760 C C . ALA A 1 231 ? -12.853 10.194 39.151 1.00 95.44 231 ALA A C 1
ATOM 1762 O O . ALA A 1 231 ? -12.982 10.366 40.365 1.00 95.44 231 ALA A O 1
ATOM 1763 N N . GLY A 1 232 ? -13.252 9.066 38.552 1.00 95.50 232 GLY A N 1
ATOM 1764 C CA . GLY A 1 232 ? -13.885 7.959 39.269 1.00 95.50 232 GLY A CA 1
ATOM 1765 C C . GLY A 1 232 ? -12.970 7.333 40.324 1.00 95.50 232 GLY A C 1
ATOM 1766 O O . GLY A 1 232 ? -13.386 7.134 41.468 1.00 95.50 232 GLY A O 1
ATOM 1767 N N . PHE A 1 233 ? -11.705 7.092 39.966 1.00 95.06 233 PHE A N 1
ATOM 1768 C CA . PHE A 1 233 ? -10.693 6.567 40.882 1.00 95.06 233 PHE A CA 1
ATOM 1769 C C . PHE A 1 233 ? -10.447 7.523 42.057 1.00 95.06 233 PHE A C 1
ATOM 1771 O O . PHE A 1 233 ? -10.516 7.112 43.216 1.00 95.06 233 PHE A O 1
ATOM 1778 N N . SER A 1 234 ? -10.228 8.812 41.782 1.00 95.19 234 SER A N 1
ATOM 1779 C CA . SER A 1 234 ? -9.993 9.820 42.821 1.00 95.19 234 SER A CA 1
ATOM 1780 C C . SER A 1 234 ? -11.172 9.957 43.784 1.00 95.19 234 SER A C 1
ATOM 1782 O O . SER A 1 234 ? -10.957 10.062 44.991 1.00 95.19 234 SER A O 1
ATOM 1784 N N . LEU A 1 235 ? -12.413 9.916 43.286 1.00 91.88 235 LEU A N 1
ATOM 1785 C CA . LEU A 1 235 ? -13.606 9.985 44.134 1.00 91.88 235 LEU A CA 1
ATOM 1786 C C . LEU A 1 235 ? -13.745 8.756 45.038 1.00 91.88 235 LEU A C 1
ATOM 1788 O O . LEU A 1 235 ? -14.030 8.921 46.224 1.00 91.88 235 LEU A O 1
ATOM 1792 N N . ALA A 1 236 ? -13.512 7.551 44.507 1.00 92.88 236 ALA A N 1
ATOM 1793 C CA . ALA A 1 236 ? -13.642 6.303 45.259 1.00 92.88 236 ALA A CA 1
ATOM 1794 C C . ALA A 1 236 ? -12.549 6.132 46.327 1.00 92.88 236 ALA A C 1
ATOM 1796 O O . ALA A 1 236 ? -12.846 5.805 47.479 1.00 92.88 236 ALA A O 1
ATOM 1797 N N . PHE A 1 237 ? -11.287 6.387 45.973 1.00 90.94 237 PHE A N 1
ATOM 1798 C CA . PHE A 1 237 ? -10.185 6.315 46.933 1.00 90.94 237 PHE A CA 1
ATOM 1799 C C . PHE A 1 237 ? -10.233 7.477 47.928 1.00 90.94 237 PHE A C 1
ATOM 1801 O O . PHE A 1 237 ? -10.073 7.267 49.131 1.00 90.94 237 PHE A O 1
ATOM 1808 N N . GLY A 1 238 ? -10.525 8.694 47.463 1.00 91.06 238 GLY A N 1
ATOM 1809 C CA . GLY A 1 238 ? -10.621 9.879 48.313 1.00 91.06 238 GLY A CA 1
ATOM 1810 C C . GLY A 1 238 ? -11.704 9.757 49.388 1.00 91.06 238 GLY A C 1
ATOM 1811 O O . GLY A 1 238 ? -11.468 10.110 50.545 1.00 91.06 238 GLY A O 1
ATOM 1812 N N . SER A 1 239 ? -12.872 9.199 49.057 1.00 89.50 239 SER A N 1
ATOM 1813 C CA . SER A 1 239 ? -13.936 8.967 50.040 1.00 89.50 239 SER A CA 1
ATOM 1814 C C . SER A 1 239 ? -13.580 7.874 51.053 1.00 89.50 239 SER A C 1
ATOM 1816 O O . SER A 1 239 ? -13.938 7.998 52.228 1.00 89.50 239 SER A O 1
ATOM 1818 N N . MET A 1 240 ? -12.851 6.831 50.637 1.00 87.75 240 MET A N 1
ATOM 1819 C CA . MET A 1 240 ? -12.363 5.781 51.534 1.00 87.75 240 MET A CA 1
ATOM 1820 C C . MET A 1 240 ? -11.357 6.345 52.545 1.00 87.75 240 MET A C 1
ATOM 1822 O O . MET A 1 240 ? -11.527 6.131 53.747 1.00 87.75 240 MET A O 1
ATOM 1826 N N . PHE A 1 241 ? -10.394 7.152 52.085 1.00 88.06 241 PHE A N 1
ATOM 1827 C CA . PHE A 1 241 ? -9.452 7.860 52.958 1.00 88.06 241 PHE A CA 1
ATOM 1828 C C . PHE A 1 241 ? -10.150 8.845 53.901 1.00 88.06 241 PHE A C 1
ATOM 1830 O O . PHE A 1 241 ? -9.854 8.888 55.093 1.00 88.06 241 PHE A O 1
ATOM 1837 N N . ALA A 1 242 ? -11.127 9.614 53.415 1.00 87.06 242 ALA A N 1
ATOM 1838 C CA . ALA A 1 242 ? -11.894 10.517 54.272 1.00 87.06 242 ALA A CA 1
ATOM 1839 C C . ALA A 1 242 ? -12.666 9.755 55.367 1.00 87.06 242 ALA A C 1
ATOM 1841 O O . ALA A 1 242 ? -12.797 10.235 56.498 1.00 87.06 242 ALA A O 1
ATOM 1842 N N . LYS A 1 243 ? -13.160 8.549 55.055 1.00 83.00 243 LYS A N 1
ATOM 1843 C CA . LYS A 1 243 ? -13.884 7.697 56.004 1.00 83.00 243 LYS A CA 1
ATOM 1844 C C . LYS A 1 243 ? -12.954 7.149 57.087 1.00 83.00 243 LYS A C 1
ATOM 1846 O O . LYS A 1 243 ? -13.301 7.249 58.264 1.00 83.00 243 LYS A O 1
ATOM 1851 N N . THR A 1 244 ? -11.779 6.636 56.723 1.00 85.00 244 THR A N 1
ATOM 1852 C CA . THR A 1 244 ? -10.779 6.159 57.696 1.00 85.00 244 THR A CA 1
ATOM 1853 C C . THR A 1 244 ? -10.230 7.309 58.541 1.00 85.00 244 THR A C 1
ATOM 1855 O O . THR A 1 244 ? -10.163 7.188 59.764 1.00 85.00 244 THR A O 1
ATOM 1858 N N . TYR A 1 245 ? -9.967 8.471 57.936 1.00 83.56 245 TYR A N 1
ATOM 1859 C CA . TYR A 1 245 ? -9.549 9.679 58.651 1.00 83.56 245 TYR A CA 1
ATOM 1860 C C . TYR A 1 245 ? -10.591 10.145 59.677 1.00 83.56 245 TYR A C 1
ATOM 1862 O O . TYR A 1 245 ? -10.244 10.494 60.809 1.00 83.56 245 TYR A O 1
ATOM 1870 N N . ARG A 1 246 ? -11.885 10.110 59.322 1.00 82.06 246 ARG A N 1
ATOM 1871 C CA . ARG A 1 246 ? -12.973 10.435 60.256 1.00 82.06 246 ARG A CA 1
ATOM 1872 C C . ARG A 1 246 ? -12.966 9.500 61.465 1.00 82.06 246 ARG A C 1
ATOM 1874 O O . ARG A 1 246 ? -13.103 9.980 62.587 1.00 82.06 246 ARG A O 1
ATOM 1881 N N . VAL A 1 247 ? -12.807 8.195 61.244 1.00 83.19 247 VAL A N 1
ATOM 1882 C CA . VAL A 1 247 ? -12.750 7.189 62.318 1.00 83.19 247 VAL A CA 1
ATOM 1883 C C . VAL A 1 247 ? -11.540 7.436 63.218 1.00 83.19 247 VAL A C 1
ATOM 1885 O O . VAL A 1 247 ? -11.706 7.569 64.428 1.00 83.19 247 VAL A O 1
ATOM 1888 N N . HIS A 1 248 ? -10.354 7.613 62.633 1.00 80.44 248 HIS A N 1
ATOM 1889 C CA . HIS A 1 248 ? -9.123 7.922 63.362 1.00 80.44 248 HIS A CA 1
ATO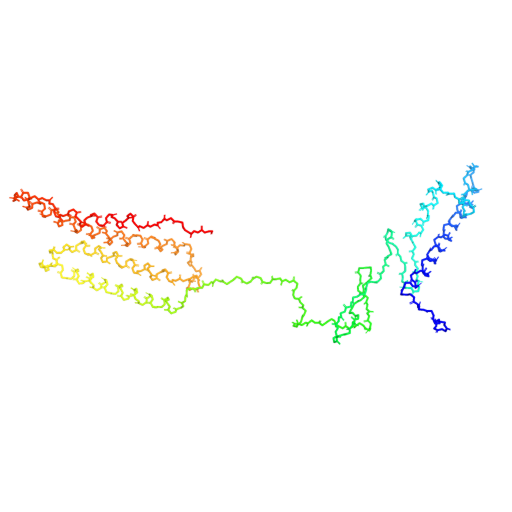M 1890 C C . HIS A 1 248 ? -9.271 9.161 64.255 1.00 80.44 248 HIS A C 1
ATOM 1892 O O . HIS A 1 248 ? -8.944 9.133 65.438 1.00 80.44 248 HIS A O 1
ATOM 1898 N N . ARG A 1 249 ? -9.854 10.241 63.723 1.00 79.56 249 ARG A N 1
ATOM 1899 C CA . ARG A 1 249 ? -10.113 11.463 64.490 1.00 79.56 249 ARG A CA 1
ATOM 1900 C C . ARG A 1 249 ? -11.102 11.286 65.636 1.00 79.56 249 ARG A C 1
ATOM 1902 O O . ARG A 1 249 ? -10.977 11.977 66.645 1.00 79.56 249 ARG A O 1
ATOM 1909 N N . ILE A 1 250 ? -12.109 10.434 65.468 1.00 81.62 250 ILE A N 1
ATOM 1910 C CA . ILE A 1 250 ? -13.061 10.117 66.535 1.00 81.62 250 ILE A CA 1
ATOM 1911 C C . ILE A 1 250 ? -12.331 9.359 67.649 1.00 81.62 250 ILE A C 1
ATOM 1913 O O . ILE A 1 250 ? -12.417 9.773 68.801 1.00 81.62 250 ILE A O 1
ATOM 1917 N N . PHE A 1 251 ? -11.544 8.334 67.307 1.00 80.50 251 PHE A N 1
ATOM 1918 C CA . PHE A 1 251 ? -10.737 7.594 68.279 1.00 80.50 251 PHE A CA 1
ATOM 1919 C C . PHE A 1 251 ? -9.737 8.486 69.011 1.00 80.50 251 PHE A C 1
ATOM 1921 O O . PHE A 1 251 ? -9.700 8.439 70.231 1.00 80.50 251 PHE A O 1
ATOM 1928 N N . ILE A 1 252 ? -9.011 9.365 68.314 1.00 79.38 252 ILE A N 1
ATOM 1929 C CA . ILE A 1 252 ? -8.098 10.317 68.967 1.00 79.38 252 ILE A CA 1
ATOM 1930 C C . ILE A 1 252 ? -8.840 11.218 69.955 1.00 79.38 252 ILE A C 1
ATOM 1932 O O . ILE A 1 252 ? -8.341 11.445 71.048 1.00 79.38 252 ILE A O 1
ATOM 1936 N N . ARG A 1 253 ? -10.038 11.717 69.619 1.00 71.06 253 ARG A N 1
ATOM 1937 C CA . ARG A 1 253 ? -10.824 12.549 70.549 1.00 71.06 253 ARG A CA 1
ATOM 1938 C C . ARG A 1 253 ? -11.245 11.787 71.808 1.00 71.06 253 ARG A C 1
ATOM 1940 O O . ARG A 1 253 ? -11.210 12.361 72.891 1.00 71.06 253 ARG A O 1
ATOM 1947 N N . TYR A 1 254 ? -11.611 10.512 71.680 1.00 64.06 254 TYR A N 1
ATOM 1948 C CA . TYR A 1 254 ? -11.941 9.669 72.833 1.00 64.06 254 TYR A CA 1
ATOM 1949 C C . TYR A 1 254 ? -10.698 9.266 73.641 1.00 64.06 254 TYR A C 1
ATOM 1951 O O . TYR A 1 254 ? -10.733 9.308 74.865 1.00 64.06 254 TYR A O 1
ATOM 1959 N N . VAL A 1 255 ? -9.583 8.957 72.978 1.00 59.78 255 VAL A N 1
ATOM 1960 C CA . VAL A 1 255 ? -8.299 8.614 73.615 1.00 59.78 255 VAL A CA 1
ATOM 1961 C C . VAL A 1 255 ? -7.667 9.827 74.305 1.00 59.78 255 VAL A C 1
ATOM 1963 O O . VAL A 1 255 ? -7.102 9.692 75.376 1.00 59.78 255 VAL A O 1
ATOM 1966 N N . PHE A 1 256 ? -7.836 11.052 73.803 1.00 53.47 256 PHE A N 1
ATOM 1967 C CA . PHE A 1 256 ? -7.399 12.249 74.541 1.00 53.47 256 PHE A CA 1
ATOM 1968 C C . PHE A 1 256 ? -8.213 12.482 75.831 1.00 53.47 256 PHE A C 1
ATOM 1970 O O . PHE A 1 256 ? -7.799 13.240 76.699 1.00 53.47 256 PHE A O 1
ATOM 1977 N N . THR A 1 257 ? -9.365 11.813 75.971 1.00 52.81 257 THR A N 1
ATOM 1978 C CA . THR A 1 257 ? -10.182 11.812 77.197 1.00 52.81 257 THR A CA 1
ATOM 1979 C C . THR A 1 257 ? -9.782 10.676 78.159 1.00 52.81 257 THR A C 1
ATOM 1981 O O . THR A 1 257 ? -10.108 10.730 79.339 1.00 52.81 257 THR A O 1
ATOM 1984 N N . ILE A 1 258 ? -9.060 9.651 77.686 1.00 52.72 258 ILE A N 1
ATOM 1985 C CA . ILE A 1 258 ? -8.603 8.492 78.470 1.00 52.72 258 ILE A CA 1
ATOM 1986 C C . ILE A 1 258 ? -7.147 8.211 78.073 1.00 52.72 258 ILE A C 1
ATOM 1988 O O . ILE A 1 258 ? -6.916 7.589 77.042 1.00 52.72 258 ILE A O 1
ATOM 1992 N N . ASN A 1 259 ? -6.177 8.668 78.877 1.00 44.84 259 ASN A N 1
ATOM 1993 C CA . ASN A 1 259 ? -4.727 8.499 78.666 1.00 44.84 259 ASN A CA 1
ATOM 1994 C C . ASN A 1 259 ? -4.328 7.056 78.268 1.00 44.84 259 ASN A C 1
ATOM 1996 O O . ASN A 1 259 ? -4.024 6.237 79.132 1.00 44.84 259 ASN A O 1
ATOM 2000 N N . VAL A 1 260 ? -4.278 6.742 76.967 1.00 49.50 260 VAL A N 1
ATOM 2001 C CA . VAL A 1 260 ? -3.752 5.467 76.447 1.00 49.50 260 VAL A CA 1
ATOM 2002 C C . VAL A 1 260 ? -2.877 5.740 75.214 1.00 49.50 260 VAL A C 1
ATOM 2004 O O . VAL A 1 260 ? -3.306 6.463 74.312 1.00 49.50 260 VAL A O 1
ATOM 2007 N N . PRO A 1 261 ? -1.641 5.206 75.149 1.00 48.75 261 PRO A N 1
ATOM 2008 C CA . PRO A 1 261 ? -0.678 5.564 74.112 1.00 48.75 261 PRO A CA 1
ATOM 2009 C C . PRO A 1 261 ? -1.044 5.020 72.717 1.00 48.75 261 PRO A C 1
ATOM 2011 O O . PRO A 1 261 ? -1.365 3.848 72.524 1.00 48.75 261 PRO A O 1
ATOM 2014 N N . CYS A 1 262 ? -0.948 5.914 71.729 1.00 49.28 262 CYS A N 1
ATOM 2015 C CA . CYS A 1 262 ? -1.171 5.710 70.296 1.00 49.28 262 CYS A CA 1
ATOM 2016 C C . CYS A 1 262 ? 0.013 4.988 69.622 1.00 49.28 262 CYS A C 1
ATOM 2018 O O . CYS A 1 262 ? 0.891 5.642 69.065 1.00 49.28 262 CYS A O 1
ATOM 2020 N N . THR A 1 263 ? 0.048 3.655 69.611 1.00 48.84 263 THR A N 1
ATOM 2021 C CA . THR A 1 263 ? 1.076 2.909 68.844 1.00 48.84 263 THR A CA 1
ATOM 2022 C C . THR A 1 263 ? 0.530 1.986 67.754 1.00 48.84 263 THR A C 1
ATOM 2024 O O . THR A 1 263 ? 1.288 1.586 66.878 1.00 48.84 263 THR A O 1
ATOM 2027 N N . VAL A 1 264 ? -0.778 1.709 67.705 1.00 50.31 264 VAL A N 1
ATOM 2028 C CA . VAL A 1 264 ? -1.316 0.650 66.819 1.00 50.31 264 VAL A CA 1
ATOM 2029 C C . VAL A 1 264 ? -1.883 1.171 65.482 1.00 50.31 264 VAL A C 1
ATOM 2031 O O . VAL A 1 264 ? -2.018 0.410 64.530 1.00 50.31 264 VAL A O 1
ATOM 2034 N N . ILE A 1 265 ? -2.163 2.474 65.339 1.00 52.75 265 ILE A N 1
ATOM 2035 C CA . ILE A 1 265 ? -2.924 2.989 64.175 1.00 52.75 265 ILE A CA 1
ATOM 2036 C C . ILE A 1 265 ? -2.033 3.405 62.980 1.00 52.75 265 ILE A C 1
ATOM 2038 O O . ILE A 1 265 ? -2.523 3.588 61.867 1.00 52.75 265 ILE A O 1
ATOM 2042 N N . ASN A 1 266 ? -0.710 3.482 63.152 1.00 49.44 266 ASN A N 1
ATOM 2043 C CA . ASN A 1 266 ? 0.194 3.888 62.066 1.00 49.44 266 ASN A CA 1
ATOM 2044 C C . ASN A 1 266 ? 0.437 2.801 61.000 1.00 49.44 266 ASN A C 1
ATOM 2046 O O . ASN A 1 266 ? 0.894 3.130 59.908 1.00 49.44 266 ASN A O 1
ATOM 2050 N N . LEU A 1 267 ? 0.117 1.528 61.259 1.00 47.75 267 LEU A N 1
ATOM 2051 C CA . LEU A 1 267 ? 0.502 0.438 60.352 1.00 47.75 267 LEU A CA 1
ATOM 2052 C C . LEU A 1 267 ? -0.394 0.330 59.100 1.00 47.75 267 LEU A C 1
ATOM 2054 O O . LEU A 1 267 ? 0.106 0.087 58.005 1.00 47.75 267 LEU A O 1
ATOM 2058 N N . GLU A 1 268 ? -1.695 0.601 59.227 1.00 50.75 268 GLU A N 1
ATOM 2059 C CA . GLU A 1 268 ? -2.647 0.573 58.099 1.00 50.75 268 GLU A CA 1
ATOM 2060 C C . GLU A 1 268 ? -2.448 1.763 57.140 1.00 50.75 268 GLU A C 1
ATOM 2062 O O . GLU A 1 268 ? -2.518 1.613 55.921 1.00 50.75 268 GLU A O 1
ATOM 2067 N N . ALA A 1 269 ? -2.116 2.946 57.672 1.00 51.62 269 ALA A N 1
ATOM 2068 C CA . ALA A 1 269 ? -1.892 4.145 56.863 1.00 51.62 269 ALA A CA 1
ATOM 2069 C C . ALA A 1 269 ? -0.603 4.054 56.022 1.00 51.62 269 ALA A C 1
ATOM 2071 O O . ALA A 1 269 ? -0.578 4.491 54.866 1.00 51.62 269 ALA A O 1
ATOM 2072 N N . ILE A 1 270 ? 0.451 3.436 56.568 1.00 56.44 270 ILE A N 1
ATOM 2073 C CA . ILE A 1 270 ? 1.735 3.252 55.876 1.00 56.44 270 ILE A CA 1
ATOM 2074 C C . ILE A 1 270 ? 1.596 2.269 54.702 1.00 56.44 270 ILE A C 1
ATOM 2076 O O . ILE A 1 270 ? 2.184 2.510 53.645 1.00 56.44 270 ILE A O 1
ATOM 2080 N N . LEU A 1 271 ? 0.756 1.231 54.815 1.00 51.34 271 LEU A N 1
ATOM 2081 C CA . LEU A 1 271 ? 0.509 0.286 53.716 1.00 51.34 271 LEU A CA 1
ATOM 2082 C C . LEU A 1 271 ? -0.177 0.941 52.505 1.00 51.34 271 LEU A C 1
ATOM 2084 O O . LEU A 1 271 ? 0.188 0.654 51.363 1.00 51.34 271 LEU A O 1
ATOM 2088 N N . SER A 1 272 ? -1.104 1.877 52.726 1.00 53.94 272 SER A N 1
ATOM 2089 C CA . SER A 1 272 ? -1.755 2.615 51.632 1.00 53.94 272 SER A CA 1
ATOM 2090 C C . SER A 1 272 ? -0.832 3.612 50.914 1.00 53.94 272 SER A C 1
ATOM 2092 O O . SER A 1 272 ? -0.963 3.808 49.705 1.00 53.94 272 SER A O 1
ATOM 2094 N N . VAL A 1 273 ? 0.148 4.197 51.613 1.00 54.62 273 VAL A N 1
ATOM 2095 C CA . VAL A 1 273 ? 1.154 5.088 50.997 1.00 54.62 273 VAL A CA 1
ATOM 2096 C C . VAL A 1 273 ? 2.213 4.283 50.230 1.00 54.62 273 VAL A C 1
ATOM 2098 O O . VAL A 1 273 ? 2.685 4.722 49.178 1.00 54.62 273 VAL A O 1
ATOM 2101 N N . LEU A 1 274 ? 2.532 3.067 50.685 1.00 45.03 274 LEU A N 1
ATOM 2102 C CA . LEU A 1 274 ? 3.431 2.151 49.976 1.00 45.03 274 LEU A CA 1
ATOM 2103 C C . LEU A 1 274 ? 2.839 1.622 48.660 1.00 45.03 274 LEU A C 1
ATOM 2105 O O . LEU A 1 274 ? 3.595 1.396 47.717 1.00 45.03 274 LEU A O 1
ATOM 2109 N N . PHE A 1 275 ? 1.512 1.492 48.549 1.00 46.09 275 PHE A N 1
ATOM 2110 C CA . PHE A 1 275 ? 0.864 1.065 47.301 1.00 46.09 275 PHE A CA 1
ATOM 2111 C C . PHE A 1 275 ? 0.911 2.148 46.207 1.00 46.09 275 PHE A C 1
ATOM 2113 O O . PHE A 1 275 ? 1.061 1.832 45.029 1.00 46.09 275 PHE A O 1
ATOM 2120 N N . ILE A 1 276 ? 0.884 3.433 46.586 1.00 48.88 276 ILE A N 1
ATOM 2121 C CA . ILE A 1 276 ? 1.007 4.564 45.645 1.00 48.88 276 ILE A CA 1
ATOM 2122 C C . ILE A 1 276 ? 2.455 4.737 45.152 1.00 48.88 276 ILE A C 1
ATOM 2124 O O . ILE A 1 276 ? 2.670 5.128 44.008 1.00 48.88 276 ILE A O 1
ATOM 2128 N N . ARG A 1 277 ? 3.464 4.371 45.957 1.00 40.09 277 ARG A N 1
ATOM 2129 C CA . ARG A 1 277 ? 4.880 4.364 45.529 1.00 40.09 277 ARG A CA 1
ATOM 2130 C C . ARG A 1 277 ? 5.291 3.143 44.693 1.00 40.09 277 ARG A C 1
ATOM 2132 O O . ARG A 1 277 ? 6.433 3.095 44.245 1.00 40.09 277 ARG A O 1
ATOM 2139 N N . ARG A 1 278 ? 4.399 2.168 44.474 1.00 39.81 278 ARG A N 1
ATOM 2140 C CA . ARG A 1 278 ? 4.698 0.912 43.756 1.00 39.81 278 ARG A CA 1
ATOM 2141 C C . ARG A 1 278 ? 3.916 0.730 42.452 1.00 39.81 278 ARG A C 1
ATOM 2143 O O . ARG A 1 278 ? 3.782 -0.395 41.985 1.00 39.81 278 ARG A O 1
ATOM 2150 N N . LEU A 1 279 ? 3.442 1.821 41.850 1.00 38.38 279 LEU A N 1
ATOM 2151 C CA . LEU A 1 279 ? 3.092 1.865 40.428 1.00 38.38 279 LEU A CA 1
ATOM 2152 C C . LEU A 1 279 ? 4.353 2.265 39.642 1.00 38.38 279 LEU A C 1
ATOM 2154 O O . LEU A 1 279 ? 4.713 3.443 39.653 1.00 38.38 279 LEU A O 1
ATOM 2158 N N . PRO A 1 280 ? 5.054 1.324 38.982 1.00 37.81 280 PRO A N 1
ATOM 2159 C CA . PRO A 1 280 ? 6.144 1.663 38.088 1.00 37.81 280 PRO A CA 1
ATOM 2160 C C . PRO A 1 280 ? 5.531 2.206 36.795 1.00 37.81 280 PRO A C 1
ATOM 2162 O O . PRO A 1 280 ? 5.258 1.474 35.849 1.00 37.81 280 PRO A O 1
ATOM 2165 N N . LEU A 1 281 ? 5.284 3.512 36.764 1.00 40.75 281 LEU A N 1
ATOM 2166 C CA . LEU A 1 281 ? 5.172 4.264 35.521 1.00 40.75 281 LEU A CA 1
ATOM 2167 C C . LEU A 1 281 ? 6.593 4.638 35.080 1.00 40.75 281 LEU A C 1
ATOM 2169 O O . LEU A 1 281 ? 7.016 5.778 35.209 1.00 40.75 281 LEU A O 1
ATOM 2173 N N . GLU A 1 282 ? 7.348 3.659 34.579 1.00 42.09 282 GLU A N 1
ATOM 2174 C CA . GLU A 1 282 ? 8.473 3.931 33.683 1.00 42.09 282 GLU A CA 1
ATOM 2175 C C . GLU A 1 282 ? 8.727 2.753 32.728 1.00 42.09 282 GLU A C 1
ATOM 2177 O O . GLU A 1 282 ? 8.926 1.616 33.144 1.00 42.09 282 GLU A O 1
ATOM 2182 N N . ARG A 1 283 ? 8.794 3.102 31.437 1.00 41.44 283 ARG A N 1
ATOM 2183 C CA . ARG A 1 283 ? 9.579 2.457 30.371 1.00 41.44 283 ARG A CA 1
ATOM 2184 C C . ARG A 1 283 ? 9.246 1.014 29.990 1.00 41.44 283 ARG A C 1
ATOM 2186 O O . ARG A 1 283 ? 9.927 0.091 30.415 1.00 41.44 283 ARG A O 1
ATOM 2193 N N . GLN A 1 284 ? 8.373 0.873 28.994 1.00 37.28 284 GLN A N 1
ATOM 2194 C CA . GLN A 1 284 ? 8.667 0.103 27.774 1.00 37.28 284 GLN A CA 1
ATOM 2195 C C . GLN A 1 284 ? 7.770 0.622 26.632 1.00 37.28 284 GLN A C 1
ATOM 2197 O O . GLN A 1 284 ? 6.693 0.092 26.384 1.00 37.28 284 GLN A O 1
ATOM 2202 N N . PHE A 1 285 ? 8.213 1.666 25.931 1.00 35.75 285 PHE A N 1
ATOM 2203 C CA . PHE A 1 285 ? 7.924 1.795 24.504 1.00 35.75 285 PHE A CA 1
ATOM 2204 C C . PHE A 1 285 ? 9.263 2.022 23.813 1.00 35.75 285 PHE A C 1
ATOM 2206 O O . PHE A 1 285 ? 10.003 2.949 24.143 1.00 35.75 285 PHE A O 1
ATOM 2213 N N . LYS A 1 286 ? 9.580 1.050 22.968 1.00 36.91 286 LYS A N 1
ATOM 2214 C CA . LYS A 1 286 ? 10.675 1.024 22.012 1.00 36.91 286 LYS A CA 1
ATOM 2215 C C . LYS A 1 286 ? 10.240 1.782 20.763 1.00 36.91 286 LYS A C 1
ATOM 2217 O O . LYS A 1 286 ? 9.016 1.763 20.491 1.00 36.91 286 LYS A O 1
#

pLDDT: mean 80.49, std 16.24, range [35.75, 97.0]